Protein AF-A0A327WUM0-F1 (afdb_monomer_lite)

Radius of gyration: 22.03 Å; chains: 1; bounding box: 78×39×58 Å

Organism: Larkinella arboricola (NCBI:txid643671)

Structure (mmCIF, N/CA/C/O backbone):
data_AF-A0A327WUM0-F1
#
_entry.id   AF-A0A327WUM0-F1
#
loop_
_atom_site.group_PDB
_atom_site.id
_atom_site.type_symbol
_atom_site.label_atom_id
_atom_site.label_alt_id
_atom_site.label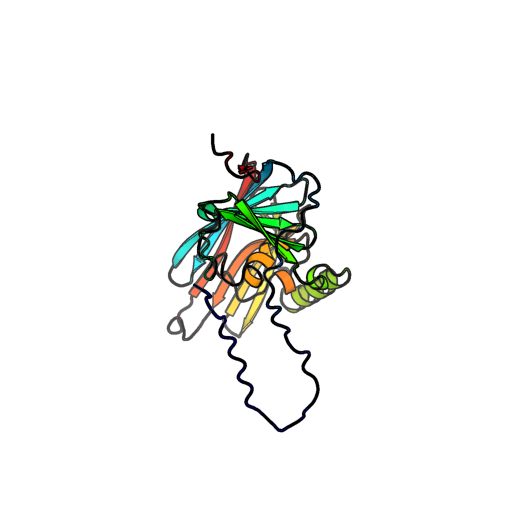_comp_id
_atom_site.label_asym_id
_atom_site.label_entity_id
_atom_site.label_seq_id
_atom_site.pdbx_PDB_ins_code
_atom_site.Cartn_x
_atom_site.Cartn_y
_atom_site.Cartn_z
_atom_site.occupancy
_atom_site.B_iso_or_equiv
_atom_site.auth_seq_id
_atom_site.auth_comp_id
_atom_site.auth_asym_id
_atom_site.auth_atom_id
_atom_site.pdbx_PDB_model_num
ATOM 1 N N . MET A 1 1 ? 58.750 7.202 -12.194 1.00 38.06 1 MET A N 1
ATOM 2 C CA . MET A 1 1 ? 58.382 7.629 -10.824 1.00 38.06 1 MET A CA 1
ATOM 3 C C . MET A 1 1 ? 57.435 6.594 -10.229 1.00 38.06 1 MET A C 1
ATOM 5 O O . MET A 1 1 ? 56.365 6.389 -10.781 1.00 38.06 1 MET A O 1
ATOM 9 N N . LYS A 1 2 ? 57.859 5.882 -9.177 1.00 30.05 2 LYS A N 1
ATOM 10 C CA . LYS A 1 2 ? 57.082 4.827 -8.499 1.00 30.05 2 LYS A CA 1
ATOM 11 C C . LYS A 1 2 ? 56.238 5.464 -7.386 1.00 30.05 2 LYS A C 1
ATOM 13 O O . LYS A 1 2 ? 56.815 6.094 -6.506 1.00 30.05 2 LYS A O 1
ATOM 18 N N . LYS A 1 3 ? 54.910 5.306 -7.406 1.00 35.09 3 LYS A N 1
ATOM 19 C CA . LYS A 1 3 ? 54.029 5.696 -6.289 1.00 35.09 3 LYS A CA 1
ATOM 20 C C . LYS A 1 3 ? 53.746 4.468 -5.422 1.00 35.09 3 LYS A C 1
ATOM 22 O O . LYS A 1 3 ? 53.318 3.436 -5.930 1.00 35.09 3 LYS A O 1
ATOM 27 N N . ARG A 1 4 ? 54.079 4.579 -4.134 1.00 31.30 4 ARG A N 1
ATOM 28 C CA . ARG A 1 4 ? 53.898 3.557 -3.097 1.00 31.30 4 ARG A CA 1
ATOM 29 C C . ARG A 1 4 ? 52.488 3.659 -2.513 1.00 31.30 4 ARG A C 1
ATOM 31 O O . ARG A 1 4 ? 52.010 4.763 -2.270 1.00 31.30 4 ARG A O 1
ATOM 38 N N . PHE A 1 5 ? 51.867 2.506 -2.284 1.00 29.08 5 PHE A N 1
ATOM 39 C CA . PHE A 1 5 ? 50.640 2.350 -1.506 1.00 29.08 5 PHE A CA 1
ATOM 40 C C . PHE A 1 5 ? 50.958 2.441 -0.009 1.00 29.08 5 PHE A C 1
ATOM 42 O O . PHE A 1 5 ? 51.973 1.905 0.435 1.00 29.08 5 PHE A O 1
ATOM 49 N N . ILE A 1 6 ? 50.083 3.091 0.758 1.00 33.75 6 ILE A N 1
ATOM 50 C CA . ILE A 1 6 ? 50.067 3.029 2.222 1.00 33.75 6 ILE A CA 1
ATOM 51 C C . ILE A 1 6 ? 48.786 2.295 2.610 1.00 33.75 6 ILE A C 1
ATOM 53 O O . ILE A 1 6 ? 47.687 2.781 2.353 1.00 33.75 6 ILE A O 1
ATOM 57 N N . ALA A 1 7 ? 48.950 1.112 3.199 1.00 31.00 7 ALA A N 1
ATOM 58 C CA . ALA A 1 7 ? 47.919 0.425 3.960 1.00 31.00 7 ALA A CA 1
ATOM 59 C C . ALA A 1 7 ? 48.043 0.866 5.423 1.00 31.00 7 ALA A C 1
ATOM 61 O O . ALA A 1 7 ? 49.148 0.886 5.965 1.00 31.00 7 ALA A O 1
ATOM 62 N N . LEU A 1 8 ? 46.925 1.204 6.059 1.00 30.05 8 LEU A N 1
ATOM 63 C CA . LEU A 1 8 ? 46.850 1.406 7.502 1.00 30.05 8 LEU A CA 1
ATOM 64 C C . LEU A 1 8 ? 45.933 0.328 8.076 1.00 30.05 8 LEU A C 1
ATOM 66 O O . LEU A 1 8 ? 44.711 0.414 7.998 1.00 30.05 8 LEU A O 1
ATOM 70 N N . ALA A 1 9 ? 46.568 -0.709 8.615 1.00 33.81 9 ALA A N 1
ATOM 71 C CA . ALA A 1 9 ? 45.979 -1.598 9.598 1.00 33.81 9 ALA A CA 1
ATOM 72 C C . ALA A 1 9 ? 46.167 -0.958 10.981 1.00 33.81 9 ALA A C 1
ATOM 74 O O . ALA A 1 9 ? 47.265 -0.516 11.317 1.00 33.81 9 ALA A O 1
ATOM 75 N N . GLY A 1 10 ? 45.101 -0.919 11.775 1.00 28.78 10 GLY A N 1
ATOM 76 C CA . GLY A 1 10 ? 45.128 -0.469 13.162 1.00 28.78 10 GLY A CA 1
ATOM 77 C C . GLY A 1 10 ? 44.079 -1.225 13.965 1.00 28.78 10 GLY A C 1
ATOM 78 O O . GLY A 1 10 ? 42.919 -0.834 13.998 1.00 28.78 10 GLY A O 1
ATOM 79 N N . MET A 1 11 ? 44.506 -2.332 14.569 1.00 31.08 11 MET A N 1
ATOM 80 C CA . MET A 1 11 ? 43.787 -3.108 15.579 1.00 31.08 11 MET A CA 1
ATOM 81 C C . MET A 1 11 ? 44.174 -2.575 16.964 1.00 31.08 11 MET A C 1
ATOM 83 O O . MET A 1 11 ? 45.348 -2.658 17.302 1.00 31.08 11 MET A O 1
ATOM 87 N N . VAL A 1 12 ? 43.209 -2.104 17.756 1.00 33.09 12 VAL A N 1
ATOM 88 C CA . VAL A 1 12 ? 43.166 -2.123 19.239 1.00 33.09 12 VAL A CA 1
ATOM 89 C C . VAL A 1 12 ? 41.682 -1.907 19.584 1.00 33.09 12 VAL A C 1
ATOM 91 O O . VAL A 1 12 ? 41.084 -0.989 19.041 1.00 33.09 12 VAL A O 1
ATOM 94 N N . GLY A 1 13 ? 40.946 -2.651 20.403 1.00 26.52 13 GLY A N 1
ATOM 95 C CA . GLY A 1 13 ? 41.193 -3.757 21.317 1.00 26.52 13 GLY A CA 1
ATOM 96 C C . GLY A 1 13 ? 40.053 -3.692 22.346 1.00 26.52 13 GLY A C 1
ATOM 97 O O . GLY A 1 13 ? 39.905 -2.670 23.005 1.00 26.52 13 GLY A O 1
ATOM 98 N N . PHE A 1 14 ? 39.224 -4.730 22.466 1.00 29.88 14 PHE A N 1
ATOM 99 C CA . PHE A 1 14 ? 38.305 -4.885 23.600 1.00 29.88 14 PHE A CA 1
ATOM 100 C C . PHE A 1 14 ? 38.312 -6.349 24.036 1.00 29.88 14 PHE A C 1
ATOM 102 O O . PHE A 1 14 ? 37.882 -7.239 23.305 1.00 29.88 14 PHE A O 1
ATOM 109 N N . MET A 1 15 ? 38.853 -6.578 25.229 1.00 28.78 15 MET A N 1
ATOM 110 C CA . MET A 1 15 ? 38.793 -7.838 25.958 1.00 28.78 15 MET A CA 1
ATOM 111 C C . MET A 1 15 ? 37.731 -7.700 27.054 1.00 28.78 15 MET A C 1
ATOM 113 O O . MET A 1 15 ? 37.792 -6.761 27.842 1.00 28.78 15 MET A O 1
ATOM 117 N N . GLY A 1 16 ? 36.824 -8.679 27.117 1.00 25.34 16 GLY A N 1
ATOM 118 C CA . GLY A 1 16 ? 36.120 -9.085 28.338 1.00 25.34 16 GLY A CA 1
ATOM 119 C C . GLY A 1 16 ? 34.690 -8.568 28.510 1.00 25.34 16 GLY A C 1
ATOM 120 O O . GLY A 1 16 ? 34.486 -7.499 29.067 1.00 25.34 16 GLY A O 1
ATOM 121 N N . LEU A 1 17 ? 33.678 -9.366 28.153 1.00 28.44 17 LEU A N 1
ATOM 122 C CA . LEU A 1 17 ? 33.065 -10.385 29.026 1.00 28.44 17 LEU A CA 1
ATOM 123 C C . LEU A 1 17 ? 31.866 -11.036 28.309 1.00 28.44 17 LEU A C 1
ATOM 125 O O . LEU A 1 17 ? 31.088 -10.373 27.630 1.00 28.44 17 LEU A O 1
ATOM 129 N N . TRP A 1 18 ? 31.775 -12.360 28.419 1.00 31.11 18 TRP A N 1
ATOM 130 C CA . TRP A 1 18 ? 30.772 -13.218 27.786 1.00 31.11 18 TRP A CA 1
ATOM 131 C C . TRP A 1 18 ? 29.406 -13.164 28.487 1.00 31.11 18 TRP A C 1
ATOM 133 O O . TRP A 1 18 ? 29.339 -13.095 29.711 1.00 31.11 18 TRP A O 1
ATOM 143 N N . GLY A 1 19 ? 28.341 -13.296 27.690 1.00 27.89 19 GLY A N 1
ATOM 144 C CA . GLY A 1 19 ? 26.955 -13.486 28.125 1.00 27.89 19 GLY A CA 1
ATOM 145 C C . GLY A 1 19 ? 26.021 -13.688 26.925 1.00 27.89 19 GLY A C 1
ATOM 146 O O . GLY A 1 19 ? 25.480 -12.726 26.402 1.00 27.89 19 GLY A O 1
ATOM 147 N N . GLU A 1 20 ? 25.955 -14.936 26.456 1.00 30.92 20 GLU A N 1
ATOM 148 C CA . GLU A 1 20 ? 24.925 -15.623 25.647 1.00 30.92 20 GLU A CA 1
ATOM 149 C C . GLU A 1 20 ? 23.948 -14.827 24.741 1.00 30.92 20 GLU A C 1
ATOM 151 O O . GLU A 1 20 ? 23.101 -14.065 25.196 1.00 30.92 20 GLU A O 1
ATOM 156 N N . GLY A 1 21 ? 23.948 -15.170 23.439 1.00 31.58 21 GLY A N 1
ATOM 157 C CA . GLY A 1 21 ? 22.712 -15.229 22.635 1.00 31.58 21 GLY A CA 1
ATOM 158 C C . GLY A 1 21 ? 22.545 -14.281 21.438 1.00 31.58 21 GLY A C 1
ATOM 159 O O . GLY A 1 21 ? 21.533 -14.374 20.747 1.00 31.58 21 GLY A O 1
ATOM 160 N N . GLY A 1 22 ? 23.495 -13.393 21.143 1.00 26.11 22 GLY A N 1
ATOM 161 C CA . GLY A 1 22 ? 23.381 -12.451 20.020 1.00 26.11 22 GLY A CA 1
ATOM 162 C C . GLY A 1 22 ? 24.016 -12.969 18.728 1.00 26.11 22 GLY A C 1
ATOM 163 O O . GLY A 1 22 ? 25.239 -13.003 18.621 1.00 26.11 22 GLY A O 1
ATOM 164 N N . LEU A 1 23 ? 23.212 -13.324 17.719 1.00 28.69 23 LEU A N 1
ATOM 165 C CA . LEU A 1 23 ? 23.706 -13.451 16.341 1.00 28.69 23 LEU A CA 1
ATOM 166 C C . LEU A 1 23 ? 24.334 -12.107 15.920 1.00 28.69 23 LEU A C 1
ATOM 168 O O . LEU A 1 23 ? 23.660 -11.078 16.023 1.00 28.69 23 LEU A O 1
ATOM 172 N N . PRO A 1 24 ? 25.592 -12.075 15.445 1.00 29.91 24 PRO A N 1
ATOM 173 C CA . PRO A 1 24 ? 26.197 -10.836 14.995 1.00 29.91 24 PRO A CA 1
ATOM 174 C C . PRO A 1 24 ? 25.464 -10.348 13.744 1.00 29.91 24 PRO A C 1
ATOM 176 O O . PRO A 1 24 ? 25.338 -11.067 12.751 1.00 29.91 24 PRO A O 1
ATOM 179 N N . VAL A 1 25 ? 24.993 -9.101 13.785 1.00 29.33 25 VAL A N 1
ATOM 180 C CA . VAL A 1 25 ? 24.602 -8.360 12.585 1.00 29.33 25 VAL A CA 1
ATOM 181 C C . VAL A 1 25 ? 25.867 -8.190 11.752 1.00 29.33 25 VAL A C 1
ATOM 183 O O . VAL A 1 25 ? 26.679 -7.298 11.994 1.00 29.33 25 VAL A O 1
ATOM 186 N N . HIS A 1 26 ? 26.068 -9.081 10.786 1.00 27.92 26 HIS A N 1
ATOM 187 C CA . HIS A 1 26 ? 27.056 -8.867 9.746 1.00 27.92 26 HIS A CA 1
ATOM 188 C C . HIS A 1 26 ? 26.574 -7.706 8.877 1.00 27.92 26 HIS A C 1
ATOM 190 O O . HIS A 1 26 ? 25.775 -7.878 7.959 1.00 27.92 26 HIS A O 1
ATOM 196 N N . ALA A 1 27 ? 27.087 -6.511 9.164 1.00 30.94 27 ALA A N 1
ATOM 197 C CA . ALA A 1 27 ? 27.274 -5.509 8.134 1.00 30.94 27 ALA A CA 1
ATOM 198 C C . ALA A 1 27 ? 28.185 -6.147 7.077 1.00 30.94 27 ALA A C 1
ATOM 200 O O . ALA A 1 27 ? 29.379 -6.301 7.315 1.00 30.94 27 ALA A O 1
ATOM 201 N N . GLN A 1 28 ? 27.619 -6.606 5.960 1.00 29.38 28 GLN A N 1
ATOM 202 C CA . GLN A 1 28 ? 28.409 -6.995 4.796 1.00 29.38 28 GLN A CA 1
ATOM 203 C C . GLN A 1 28 ? 28.997 -5.722 4.179 1.00 29.38 28 GLN A C 1
ATOM 205 O O . GLN A 1 28 ? 28.230 -4.888 3.692 1.00 29.38 28 GLN A O 1
ATOM 210 N N . PRO A 1 29 ? 30.327 -5.548 4.162 1.00 35.81 29 PRO A N 1
ATOM 211 C CA . PRO A 1 29 ? 30.968 -4.503 3.401 1.00 35.81 29 PRO A CA 1
ATOM 212 C C . PRO A 1 29 ? 31.501 -5.153 2.129 1.00 35.81 29 PRO A C 1
ATOM 214 O O . PRO A 1 29 ? 32.631 -5.612 2.105 1.00 35.81 29 PRO A O 1
ATOM 217 N N . GLU A 1 30 ? 30.690 -5.237 1.083 1.00 28.73 30 GLU A N 1
ATOM 218 C CA . GLU A 1 30 ? 31.207 -5.477 -0.263 1.00 28.73 30 GLU A CA 1
ATOM 219 C C . GLU A 1 30 ? 30.162 -5.005 -1.273 1.00 28.73 30 GLU A C 1
ATOM 221 O O . GLU A 1 30 ? 29.131 -5.637 -1.504 1.00 28.73 30 GLU A O 1
ATOM 226 N N . LEU A 1 31 ? 30.427 -3.838 -1.863 1.00 33.06 31 LEU A N 1
ATOM 227 C CA . LEU A 1 31 ? 29.841 -3.431 -3.134 1.00 33.06 31 LEU A CA 1
ATOM 228 C C . LEU A 1 31 ? 30.271 -4.475 -4.170 1.00 33.06 31 LEU A C 1
ATOM 230 O O . LEU A 1 31 ? 31.321 -4.346 -4.798 1.00 33.06 31 LEU A O 1
ATOM 234 N N . ALA A 1 32 ? 29.491 -5.549 -4.291 1.00 31.56 32 ALA A N 1
ATOM 235 C CA . ALA A 1 32 ? 29.734 -6.596 -5.264 1.00 31.56 32 ALA A CA 1
ATOM 236 C C . ALA A 1 32 ? 29.676 -5.980 -6.666 1.00 31.56 32 ALA A C 1
ATOM 238 O O . ALA A 1 32 ? 28.616 -5.578 -7.154 1.00 31.56 32 ALA A O 1
ATOM 239 N N . MET A 1 33 ? 30.846 -5.876 -7.297 1.00 32.06 33 MET A N 1
ATOM 240 C CA . MET A 1 33 ? 30.958 -5.471 -8.687 1.00 32.06 33 MET A CA 1
ATOM 241 C C . MET A 1 33 ? 30.192 -6.446 -9.585 1.00 32.06 33 MET A C 1
ATOM 243 O O . MET A 1 33 ? 30.239 -7.664 -9.420 1.00 32.06 33 MET A O 1
ATOM 247 N N . VAL A 1 34 ? 29.497 -5.844 -10.548 1.00 38.34 34 VAL A N 1
ATOM 248 C CA . VAL A 1 34 ? 28.688 -6.419 -11.625 1.00 38.34 34 VAL A CA 1
ATOM 249 C C . VAL A 1 34 ? 29.190 -7.789 -12.105 1.00 38.34 34 VAL A C 1
ATOM 251 O O . VAL A 1 34 ? 30.216 -7.898 -12.777 1.00 38.34 34 VAL A O 1
ATOM 254 N N . THR A 1 35 ? 28.410 -8.843 -11.857 1.00 30.67 35 THR A N 1
ATOM 255 C CA . THR A 1 35 ? 28.564 -10.128 -12.548 1.00 30.67 35 THR A CA 1
ATOM 256 C C . THR A 1 35 ? 28.018 -10.023 -13.977 1.00 30.67 35 THR A C 1
ATOM 258 O O . THR A 1 35 ? 26.869 -9.658 -14.221 1.00 30.67 35 THR A O 1
ATOM 261 N N . LYS A 1 36 ? 28.879 -10.342 -14.949 1.00 35.03 36 LYS A N 1
ATOM 262 C CA . LYS A 1 36 ? 28.697 -10.165 -16.403 1.00 35.03 36 LYS A CA 1
ATOM 263 C C . LYS A 1 36 ? 27.788 -11.192 -17.101 1.00 35.03 36 LYS A C 1
ATOM 265 O O . LYS A 1 36 ? 27.814 -11.267 -18.322 1.00 35.03 36 LYS A O 1
ATOM 270 N N . ASN A 1 37 ? 26.971 -11.956 -16.379 1.00 36.12 37 ASN A N 1
ATOM 271 C CA . ASN A 1 37 ? 26.032 -12.905 -16.989 1.00 36.12 37 ASN A CA 1
ATOM 272 C C . ASN A 1 37 ? 24.593 -12.467 -16.723 1.00 36.12 37 ASN A C 1
ATOM 274 O O . ASN A 1 37 ? 23.938 -12.922 -15.789 1.00 36.12 37 ASN A O 1
ATOM 278 N N . ARG A 1 38 ? 24.107 -11.537 -17.551 1.00 40.62 38 ARG A N 1
ATOM 279 C CA . ARG A 1 38 ? 22.729 -11.043 -17.499 1.00 40.62 38 ARG A CA 1
ATOM 280 C C . ARG A 1 38 ? 21.875 -11.852 -18.472 1.00 40.62 38 ARG A C 1
ATOM 282 O O . ARG A 1 38 ? 22.043 -11.732 -19.683 1.00 40.62 38 ARG A O 1
ATOM 289 N N . SER A 1 39 ? 20.895 -12.596 -17.959 1.00 36.28 39 SER A N 1
ATOM 290 C CA . SER A 1 39 ? 19.658 -12.814 -18.717 1.00 36.28 39 SER A CA 1
ATOM 291 C C . SER A 1 39 ? 19.171 -11.449 -19.215 1.00 36.28 39 SER A C 1
ATOM 293 O O . SER A 1 39 ? 19.240 -10.488 -18.441 1.00 36.28 39 SER A O 1
ATOM 295 N N . ALA A 1 40 ? 18.712 -11.338 -20.464 1.00 44.16 40 ALA A N 1
ATOM 296 C CA . ALA A 1 40 ? 18.225 -10.078 -21.025 1.00 44.16 40 ALA A CA 1
ATOM 297 C C . ALA A 1 40 ? 17.126 -9.496 -20.117 1.00 44.16 40 ALA A C 1
ATOM 299 O O . ALA A 1 40 ? 15.986 -9.954 -20.131 1.00 44.16 40 ALA A O 1
ATOM 300 N N . ALA A 1 41 ? 17.487 -8.531 -19.265 1.00 53.00 41 ALA A N 1
ATOM 301 C CA . ALA A 1 41 ? 16.523 -7.861 -18.409 1.00 53.00 41 ALA A CA 1
ATOM 302 C C . ALA A 1 41 ? 15.512 -7.152 -19.328 1.00 53.00 41 ALA A C 1
ATOM 304 O O . ALA A 1 41 ? 15.940 -6.564 -20.329 1.00 53.00 41 ALA A O 1
ATOM 305 N N . PRO A 1 42 ? 14.196 -7.225 -19.043 1.00 56.53 42 PRO A N 1
ATOM 306 C CA . PRO A 1 42 ? 13.187 -6.555 -19.858 1.00 56.53 42 PRO A CA 1
ATOM 307 C C . PRO A 1 42 ? 13.595 -5.098 -20.016 1.00 56.53 42 PRO A C 1
ATOM 309 O O . PRO A 1 42 ? 13.903 -4.468 -19.021 1.00 56.53 42 PRO A O 1
ATOM 312 N N . GLN A 1 43 ? 13.642 -4.576 -21.242 1.00 68.31 43 GLN A N 1
ATOM 313 C CA . GLN A 1 43 ? 14.152 -3.225 -21.527 1.00 68.31 43 GLN A CA 1
ATOM 314 C C . GLN A 1 43 ? 13.237 -2.114 -20.983 1.00 68.31 43 GLN A C 1
ATOM 316 O O . GLN A 1 43 ? 13.655 -0.975 -20.777 1.00 68.31 43 GLN A O 1
ATOM 321 N N . LYS A 1 44 ? 11.982 -2.469 -20.703 1.00 82.00 44 LYS A N 1
ATOM 322 C CA . LYS A 1 44 ? 10.934 -1.580 -20.222 1.00 82.00 44 LYS A CA 1
ATOM 323 C C . LYS A 1 44 ? 10.101 -2.313 -19.177 1.00 82.00 44 LYS A C 1
ATOM 325 O O . LYS A 1 44 ? 9.611 -3.410 -19.442 1.00 82.00 44 LYS A O 1
ATOM 330 N N . LEU A 1 45 ? 9.931 -1.708 -18.008 1.00 88.19 45 LEU A N 1
ATOM 331 C CA . LEU A 1 45 ? 8.988 -2.168 -16.989 1.00 88.19 45 LEU A CA 1
ATOM 332 C C . LEU A 1 45 ? 7.687 -1.400 -17.170 1.00 88.19 45 LEU A C 1
ATOM 334 O O . LEU A 1 45 ? 7.722 -0.178 -17.287 1.00 88.19 45 LEU A O 1
ATOM 338 N N . VAL A 1 46 ? 6.560 -2.102 -17.220 1.00 91.81 46 VAL A N 1
ATOM 339 C CA . VAL A 1 46 ? 5.237 -1.511 -17.456 1.00 91.81 46 VAL A CA 1
ATOM 340 C C . VAL A 1 46 ? 4.355 -1.775 -16.245 1.00 91.81 46 VAL A C 1
ATOM 342 O O . VAL A 1 46 ? 4.357 -2.887 -15.717 1.00 91.81 46 VAL A O 1
ATOM 345 N N . PHE A 1 47 ? 3.606 -0.758 -15.835 1.00 94.62 47 PHE A N 1
ATOM 346 C CA . PHE A 1 47 ? 2.651 -0.801 -14.736 1.00 94.62 47 PHE A CA 1
ATOM 347 C C . PHE A 1 47 ? 1.295 -0.355 -15.266 1.00 94.62 47 PHE A C 1
ATOM 349 O O . PHE A 1 47 ? 1.181 0.706 -15.884 1.00 94.62 47 PHE A O 1
ATOM 356 N N . ASP A 1 48 ? 0.285 -1.186 -15.042 1.00 95.44 48 ASP A N 1
ATOM 357 C CA . ASP A 1 48 ? -1.073 -0.991 -15.545 1.00 95.44 48 ASP A CA 1
ATOM 358 C C . ASP A 1 48 ? -2.031 -0.441 -14.482 1.00 95.44 48 ASP A C 1
ATOM 360 O O . ASP A 1 48 ? -3.154 -0.061 -14.811 1.00 95.44 48 ASP A O 1
ATOM 364 N N . ARG A 1 49 ? -1.598 -0.361 -13.216 1.00 95.44 49 ARG A N 1
ATOM 365 C CA . ARG A 1 49 ? -2.362 0.226 -12.111 1.00 95.44 49 ARG A CA 1
ATOM 366 C C . ARG A 1 49 ? -1.561 1.261 -11.330 1.00 95.44 49 ARG A C 1
ATOM 368 O O . ARG A 1 49 ? -0.335 1.197 -11.255 1.00 95.44 49 ARG A O 1
ATOM 375 N N . ILE A 1 50 ? -2.280 2.194 -10.717 1.00 94.12 50 ILE A N 1
ATOM 376 C CA . ILE A 1 50 ? -1.741 3.184 -9.786 1.00 94.12 50 ILE A CA 1
ATOM 377 C C . ILE A 1 50 ? -2.582 3.214 -8.510 1.00 94.12 50 ILE A C 1
ATOM 379 O O . ILE A 1 50 ? -3.811 3.156 -8.564 1.00 94.12 50 ILE A O 1
ATOM 383 N N . LEU A 1 51 ? -1.903 3.293 -7.371 1.00 92.81 51 LEU A N 1
ATOM 384 C CA . LEU A 1 51 ? -2.460 3.514 -6.046 1.00 92.81 51 LEU A CA 1
ATOM 385 C C . LEU A 1 51 ? -2.027 4.912 -5.609 1.00 92.81 51 LEU A C 1
ATOM 387 O O . LEU A 1 51 ? -0.830 5.187 -5.546 1.00 92.81 51 LEU A O 1
ATOM 391 N N . VAL A 1 52 ? -2.976 5.797 -5.317 1.00 91.06 52 VAL A N 1
ATOM 392 C CA . VAL A 1 52 ? -2.684 7.124 -4.764 1.00 91.06 52 VAL A CA 1
ATOM 393 C C . VAL A 1 52 ? -3.163 7.155 -3.332 1.00 91.06 52 VAL A C 1
ATOM 395 O O . VAL A 1 52 ? -4.357 7.020 -3.074 1.00 91.06 52 VAL A O 1
ATOM 398 N N . TYR A 1 53 ? -2.232 7.371 -2.419 1.00 87.94 53 TYR A N 1
ATOM 399 C CA . TYR A 1 53 ? -2.525 7.538 -1.011 1.00 87.94 53 TYR A CA 1
ATOM 400 C C . TYR A 1 53 ? -2.402 9.002 -0.615 1.00 87.94 53 TYR A C 1
ATOM 402 O O . TYR A 1 53 ? -1.492 9.709 -1.047 1.00 87.94 53 TYR A O 1
ATOM 410 N N . GLU A 1 54 ? -3.320 9.438 0.232 1.00 88.25 54 GLU A N 1
ATOM 411 C CA . GLU A 1 54 ? -3.269 10.701 0.943 1.00 88.25 54 GLU A CA 1
ATOM 412 C C . GLU A 1 54 ? -3.096 10.412 2.428 1.00 88.25 54 GLU A C 1
ATOM 414 O O . GLU A 1 54 ? -3.856 9.648 3.022 1.00 88.25 54 GLU A O 1
ATOM 419 N N . GLN A 1 55 ? -2.076 11.018 3.016 1.00 85.38 55 GLN A N 1
ATOM 420 C CA . GLN A 1 55 ? -1.845 11.013 4.443 1.00 85.38 55 GLN A CA 1
ATOM 421 C C . GLN A 1 55 ? -2.119 12.398 5.001 1.00 85.38 55 GLN A C 1
ATOM 423 O O . GLN A 1 55 ? -1.641 13.393 4.459 1.00 85.38 55 GLN A O 1
ATOM 428 N N . THR A 1 56 ? -2.818 12.441 6.129 1.00 86.00 56 THR A N 1
ATOM 429 C CA . THR A 1 56 ? -2.925 13.628 6.973 1.00 86.00 56 THR A CA 1
ATOM 430 C C . THR A 1 56 ? -2.268 13.328 8.313 1.00 86.00 56 THR A C 1
ATOM 432 O O . THR A 1 56 ? -2.640 12.367 8.999 1.00 86.00 56 THR A O 1
ATOM 435 N N . ASP A 1 57 ? -1.258 14.114 8.676 1.00 81.62 57 ASP A N 1
ATOM 436 C CA . ASP A 1 57 ? -0.662 14.045 10.008 1.00 81.62 57 ASP A CA 1
ATOM 437 C C . ASP A 1 57 ? -1.554 14.740 11.053 1.00 81.62 57 ASP A C 1
ATOM 439 O O . ASP A 1 57 ? -2.603 15.308 10.753 1.00 81.62 57 ASP A O 1
ATOM 443 N N . TYR A 1 58 ? -1.126 14.702 12.308 1.00 77.69 58 TYR A N 1
ATOM 444 C CA . TYR A 1 58 ? -1.860 15.299 13.421 1.00 77.69 58 TYR A CA 1
ATOM 445 C C . TYR A 1 58 ? -1.852 16.825 13.471 1.00 77.69 58 TYR A C 1
ATOM 447 O O . TYR A 1 58 ? -2.651 17.408 14.202 1.00 77.69 58 TYR A O 1
ATOM 455 N N . ASN A 1 59 ? -0.956 17.464 12.722 1.00 77.50 59 ASN A N 1
ATOM 456 C CA . ASN A 1 59 ? -0.913 18.911 12.556 1.00 77.50 59 ASN A CA 1
ATOM 457 C C . ASN A 1 59 ? -1.788 19.368 11.376 1.00 77.50 59 ASN A C 1
ATOM 459 O O . ASN A 1 59 ? -1.895 20.567 11.128 1.00 77.50 59 ASN A O 1
ATOM 463 N N . GLY A 1 60 ? -2.411 18.433 10.649 1.00 79.06 60 GLY A N 1
ATOM 464 C CA . GLY A 1 60 ? -3.194 18.706 9.449 1.00 79.06 60 GLY A CA 1
ATOM 465 C C . GLY A 1 60 ? -2.358 18.797 8.171 1.00 79.06 60 GLY A C 1
ATOM 466 O O . GLY A 1 60 ? -2.906 19.126 7.120 1.00 79.06 60 GLY A O 1
ATOM 467 N N . SER A 1 61 ? -1.055 18.496 8.220 1.00 81.81 61 SER A N 1
ATOM 468 C CA . SER A 1 61 ? -0.214 18.451 7.024 1.00 81.81 61 SER A CA 1
ATOM 469 C C . SER A 1 61 ? -0.665 17.304 6.134 1.00 81.81 61 SER A C 1
ATOM 471 O O . SER A 1 61 ? -0.810 16.169 6.596 1.00 81.81 61 SER A O 1
ATOM 473 N N . VAL A 1 62 ? -0.845 17.591 4.847 1.00 84.50 62 VAL A N 1
ATOM 474 C CA . VAL A 1 62 ? -1.281 16.604 3.860 1.00 84.50 62 VAL A CA 1
ATOM 475 C C . VAL A 1 62 ? -0.125 16.244 2.939 1.00 84.50 62 VAL A C 1
ATOM 477 O O . VAL A 1 62 ? 0.485 17.117 2.322 1.00 84.50 62 VAL A O 1
ATOM 480 N N . VAL A 1 63 ? 0.151 14.949 2.810 1.00 82.12 63 VAL A N 1
ATOM 481 C CA . VAL A 1 63 ? 1.132 14.408 1.866 1.00 82.12 63 VAL A CA 1
ATOM 482 C C . VAL A 1 63 ? 0.447 13.377 0.990 1.00 82.12 63 VAL A C 1
ATOM 484 O O . VAL A 1 63 ? -0.287 12.521 1.475 1.00 82.12 63 VAL A O 1
ATOM 487 N N . ARG A 1 64 ? 0.708 13.441 -0.314 1.00 84.44 64 ARG A N 1
ATOM 488 C CA . ARG A 1 64 ? 0.256 12.430 -1.267 1.00 84.44 64 ARG A CA 1
ATOM 489 C C . ARG A 1 64 ? 1.441 11.670 -1.818 1.00 84.44 64 ARG A C 1
ATOM 491 O O . ARG A 1 64 ? 2.467 12.270 -2.129 1.00 84.44 64 ARG A O 1
ATOM 498 N N . TYR A 1 65 ? 1.270 10.370 -1.980 1.00 82.00 65 TYR A N 1
ATOM 499 C CA . TYR A 1 65 ? 2.248 9.521 -2.637 1.00 82.00 65 TYR A CA 1
ATOM 500 C C . TYR A 1 65 ? 1.544 8.557 -3.580 1.00 82.00 65 TYR A C 1
ATOM 502 O O . TYR A 1 65 ? 0.423 8.113 -3.326 1.00 82.00 65 TYR A O 1
ATOM 510 N N . GLN A 1 66 ? 2.200 8.269 -4.700 1.00 87.00 66 GLN A N 1
ATOM 511 C CA . GLN A 1 66 ? 1.665 7.378 -5.717 1.00 87.00 66 GLN A CA 1
ATOM 512 C C . GLN A 1 66 ? 2.584 6.179 -5.884 1.00 87.00 66 GLN A C 1
ATOM 514 O O . GLN A 1 66 ? 3.806 6.317 -5.964 1.00 87.00 66 GLN A O 1
ATOM 519 N N . VAL A 1 67 ? 1.973 5.006 -5.964 1.00 89.81 67 VAL A N 1
ATOM 520 C CA . VAL A 1 67 ? 2.658 3.733 -6.138 1.00 89.81 67 VAL A CA 1
ATOM 521 C C . VAL A 1 67 ? 2.075 3.036 -7.354 1.00 89.81 67 VAL A C 1
ATOM 523 O O . VAL A 1 67 ? 0.865 3.020 -7.566 1.00 89.81 67 VAL A O 1
ATOM 526 N N . LEU A 1 68 ? 2.943 2.477 -8.179 1.00 93.69 68 LEU A N 1
ATOM 527 C CA . LEU A 1 68 ? 2.566 1.780 -9.397 1.00 93.69 68 LEU A CA 1
ATOM 528 C C . LEU A 1 68 ? 2.463 0.283 -9.119 1.00 93.69 68 LEU A C 1
ATOM 530 O O . LEU A 1 68 ? 3.242 -0.257 -8.336 1.00 93.69 68 LEU A O 1
ATOM 534 N N . LEU A 1 69 ? 1.548 -0.395 -9.799 1.00 94.56 69 LEU A N 1
ATOM 535 C CA . LEU A 1 69 ? 1.368 -1.839 -9.712 1.00 94.56 69 LEU A CA 1
ATOM 536 C C . LEU A 1 69 ? 1.263 -2.428 -11.120 1.00 94.56 69 LEU A C 1
ATOM 538 O O . LEU A 1 69 ? 0.498 -1.953 -11.960 1.00 94.56 69 LEU A O 1
ATOM 542 N N . ASN A 1 70 ? 2.034 -3.482 -11.367 1.00 95.06 70 ASN A N 1
ATOM 543 C CA . ASN A 1 70 ? 1.800 -4.389 -12.476 1.00 95.06 70 ASN A CA 1
ATOM 544 C C . ASN A 1 70 ? 0.884 -5.507 -11.972 1.00 95.06 70 ASN A C 1
ATOM 546 O O . ASN A 1 70 ? 1.329 -6.399 -11.250 1.00 95.06 70 ASN A O 1
ATOM 550 N N . SER A 1 71 ? -0.398 -5.452 -12.330 1.00 91.88 71 SER A N 1
ATOM 551 C CA . SER A 1 71 ? -1.409 -6.383 -11.815 1.00 91.88 71 SER A CA 1
ATOM 552 C C . SER A 1 71 ? -1.199 -7.821 -12.292 1.00 91.88 71 SER A C 1
ATOM 554 O O . SER A 1 71 ? -1.680 -8.751 -11.654 1.00 91.88 71 SER A O 1
ATOM 556 N N . LYS A 1 72 ? -0.445 -8.022 -13.382 1.00 90.44 72 LYS A N 1
ATOM 557 C CA . LYS A 1 72 ? -0.124 -9.354 -13.914 1.00 90.44 72 LYS A CA 1
ATOM 558 C C . LYS A 1 72 ? 1.016 -10.027 -13.161 1.00 90.44 72 LYS A C 1
ATOM 560 O O . LYS A 1 72 ? 1.024 -11.245 -13.041 1.00 90.44 72 LYS A O 1
ATOM 565 N N . THR A 1 73 ? 2.005 -9.254 -12.716 1.00 89.12 73 THR A N 1
ATOM 566 C CA . THR A 1 73 ? 3.214 -9.794 -12.071 1.00 89.12 73 THR A CA 1
ATOM 567 C C . THR A 1 73 ? 3.248 -9.577 -10.562 1.00 89.12 73 THR A C 1
ATOM 569 O O . THR A 1 73 ? 4.095 -10.161 -9.895 1.00 89.12 73 THR A O 1
ATOM 572 N N . GLY A 1 74 ? 2.378 -8.724 -10.014 1.00 88.50 74 GLY A N 1
ATOM 573 C CA . GLY A 1 74 ? 2.429 -8.306 -8.611 1.00 88.50 74 GLY A CA 1
ATOM 574 C C . GLY A 1 74 ? 3.624 -7.402 -8.286 1.00 88.50 74 GLY A C 1
ATOM 575 O O . GLY A 1 74 ? 3.934 -7.190 -7.118 1.00 88.50 74 GLY A O 1
ATOM 576 N N . GLN A 1 75 ? 4.328 -6.887 -9.300 1.00 91.38 75 GLN A N 1
ATOM 577 C CA . GLN A 1 75 ? 5.462 -5.987 -9.104 1.00 91.38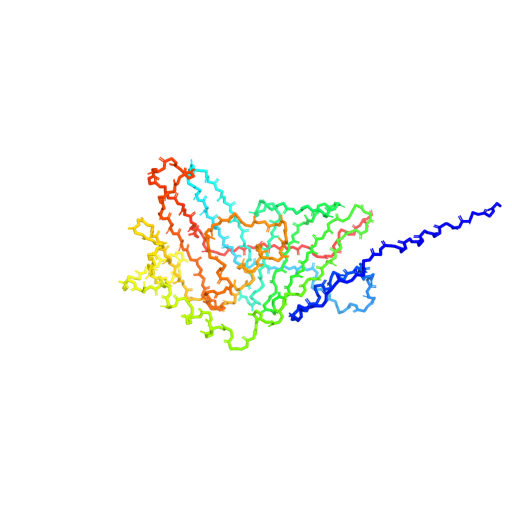 75 GLN 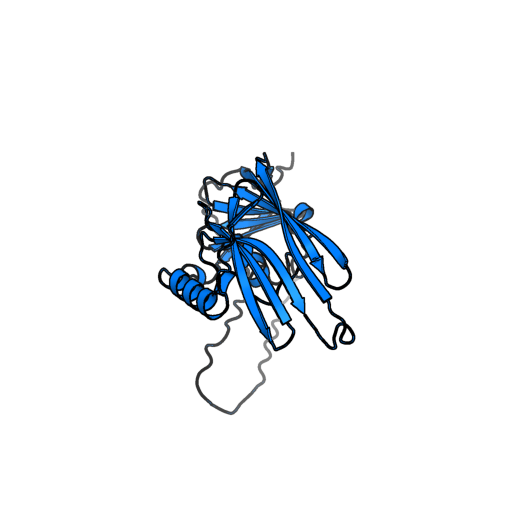A CA 1
ATOM 578 C C . GLN A 1 75 ? 4.973 -4.576 -8.758 1.00 91.38 75 GLN A C 1
ATOM 580 O O . GLN A 1 75 ? 4.146 -4.006 -9.474 1.00 91.38 75 GLN A O 1
ATOM 585 N N . PHE A 1 76 ? 5.554 -3.987 -7.716 1.00 91.56 76 PHE A N 1
ATOM 586 C CA . PHE A 1 76 ? 5.320 -2.599 -7.325 1.00 91.56 76 PHE A CA 1
ATOM 587 C C . PHE A 1 76 ? 6.418 -1.684 -7.862 1.00 91.56 76 PHE A C 1
ATOM 589 O O . PHE A 1 76 ? 7.590 -2.063 -7.891 1.00 91.56 76 PHE A O 1
ATOM 596 N N . GLY A 1 77 ? 6.043 -0.478 -8.278 1.00 89.94 77 GLY A N 1
ATOM 597 C CA . GLY A 1 77 ? 6.938 0.555 -8.783 1.00 89.94 77 GLY A CA 1
ATOM 598 C C . GLY A 1 77 ? 6.852 1.824 -7.943 1.00 89.94 77 GLY A C 1
ATOM 599 O O . GLY A 1 77 ? 5.772 2.370 -7.732 1.00 89.94 77 GLY A O 1
ATOM 600 N N . PHE A 1 78 ? 8.006 2.313 -7.504 1.00 85.88 78 PHE A N 1
ATOM 601 C CA . PHE A 1 78 ? 8.147 3.487 -6.651 1.00 85.88 78 PHE A CA 1
ATOM 602 C C . PHE A 1 78 ? 9.023 4.508 -7.374 1.00 85.88 78 PHE A C 1
ATOM 604 O O . PHE A 1 78 ? 10.252 4.422 -7.353 1.00 85.88 78 PHE A O 1
ATOM 611 N N . ASP A 1 79 ? 8.392 5.449 -8.073 1.00 81.81 79 ASP A N 1
ATOM 612 C CA . ASP A 1 79 ? 9.102 6.555 -8.714 1.00 81.81 79 ASP A CA 1
ATOM 613 C C . ASP A 1 79 ? 9.417 7.627 -7.670 1.00 81.81 79 ASP A C 1
ATOM 615 O O . ASP A 1 79 ? 8.522 8.095 -6.960 1.00 81.81 79 ASP A O 1
ATOM 619 N N . ARG A 1 80 ? 10.678 8.060 -7.610 1.00 76.12 80 ARG A N 1
ATOM 620 C CA . ARG A 1 80 ? 11.116 9.127 -6.708 1.00 76.12 80 ARG A CA 1
ATOM 621 C C . ARG A 1 80 ? 10.241 10.379 -6.806 1.00 76.12 80 ARG A C 1
ATOM 623 O O . ARG A 1 80 ? 9.932 10.984 -5.782 1.00 76.12 80 ARG A O 1
ATOM 630 N N . LYS A 1 81 ? 9.853 10.770 -8.024 1.00 73.75 81 LYS A N 1
ATOM 631 C CA . LYS A 1 81 ? 9.044 11.971 -8.277 1.00 73.75 81 LYS A CA 1
ATOM 632 C C . LYS A 1 81 ? 7.602 11.810 -7.803 1.00 73.75 81 LYS A C 1
ATOM 634 O O . LYS A 1 81 ? 6.991 12.792 -7.400 1.00 73.75 81 LYS A O 1
ATOM 639 N N . LEU A 1 82 ? 7.062 10.594 -7.873 1.00 66.19 82 LEU A N 1
ATOM 640 C CA . LEU A 1 82 ? 5.656 10.321 -7.566 1.00 66.19 82 LEU A CA 1
ATOM 641 C C . LEU A 1 82 ? 5.415 9.996 -6.089 1.00 66.19 82 LEU A C 1
ATOM 643 O O . LEU A 1 82 ? 4.329 10.250 -5.572 1.00 66.19 82 LEU A O 1
ATOM 647 N N . ALA A 1 83 ? 6.416 9.437 -5.412 1.00 60.34 83 ALA A N 1
ATOM 648 C CA . ALA A 1 83 ? 6.312 9.004 -4.023 1.00 60.34 83 ALA A CA 1
ATOM 649 C C . ALA A 1 83 ? 7.011 9.953 -3.025 1.00 60.34 83 ALA A C 1
ATOM 651 O O . ALA A 1 83 ? 7.118 9.617 -1.851 1.00 60.34 83 ALA A O 1
ATOM 652 N N . ASN A 1 84 ? 7.468 11.132 -3.479 1.00 61.72 84 ASN A N 1
ATOM 653 C CA . ASN A 1 84 ? 8.183 12.139 -2.677 1.00 61.72 84 ASN A CA 1
ATOM 654 C C . ASN A 1 84 ? 9.317 11.542 -1.819 1.00 61.72 84 ASN A C 1
ATOM 656 O O . ASN A 1 84 ? 9.479 11.854 -0.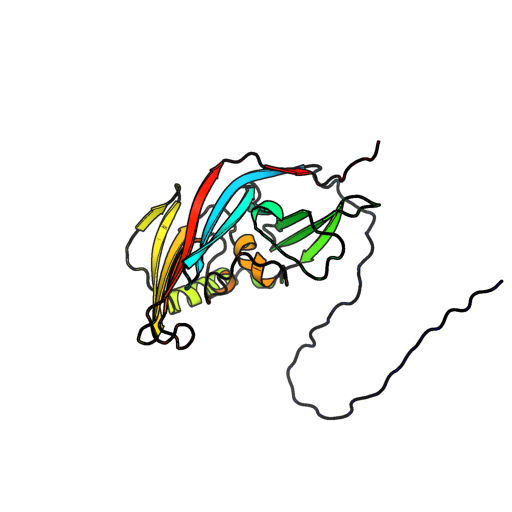641 1.00 61.72 84 ASN A O 1
ATOM 660 N N . LEU A 1 85 ? 10.076 10.626 -2.414 1.00 61.44 85 LEU A N 1
ATOM 661 C CA . LEU A 1 85 ? 11.046 9.809 -1.697 1.00 61.44 85 LEU A CA 1
ATOM 662 C C . LEU A 1 85 ? 12.397 10.537 -1.568 1.00 61.44 85 LEU A C 1
ATOM 664 O O . LEU A 1 85 ? 12.959 11.046 -2.548 1.00 61.44 85 LEU A O 1
ATOM 668 N N . SER A 1 86 ? 12.985 10.515 -0.376 1.00 53.34 86 SER A N 1
ATOM 669 C CA . SER A 1 86 ? 14.407 10.795 -0.129 1.00 53.34 86 SER A CA 1
ATOM 670 C C . SER A 1 86 ? 15.147 9.474 0.114 1.00 53.34 86 SER A C 1
ATOM 672 O O . SER A 1 86 ? 14.541 8.530 0.578 1.00 53.34 86 SER A O 1
ATOM 674 N N . PHE A 1 87 ? 16.422 9.357 -0.263 1.00 51.78 87 PHE A N 1
ATOM 675 C CA . PHE A 1 87 ? 17.313 8.279 0.202 1.00 51.78 87 PHE A CA 1
ATOM 676 C C . PHE A 1 87 ? 18.682 8.933 0.441 1.00 51.78 87 PHE A C 1
ATOM 678 O O . PHE A 1 87 ? 19.317 9.348 -0.537 1.00 51.78 87 PHE A O 1
ATOM 685 N N . PRO A 1 88 ? 19.107 9.144 1.692 1.00 41.75 88 PRO A N 1
ATOM 686 C CA . PRO A 1 88 ? 20.505 9.420 2.010 1.00 41.75 88 PRO A CA 1
ATOM 687 C C . PRO A 1 88 ? 21.468 8.316 1.495 1.00 41.75 88 PRO A C 1
ATOM 689 O O . PRO A 1 88 ? 21.073 7.334 0.868 1.00 41.75 88 PRO A O 1
ATOM 692 N N . GLY A 1 89 ? 22.781 8.539 1.593 1.00 48.44 89 GLY A N 1
ATOM 693 C CA . GLY A 1 89 ? 23.809 7.546 1.223 1.00 48.44 89 GLY A CA 1
ATOM 694 C C . GLY A 1 89 ? 24.006 7.245 -0.276 1.00 48.44 89 GLY A C 1
ATOM 695 O O . GLY A 1 89 ? 25.118 6.910 -0.681 1.00 48.44 89 GLY A O 1
ATOM 696 N N . VAL A 1 90 ? 22.995 7.422 -1.132 1.00 51.78 90 VAL A N 1
ATOM 697 C CA . VAL A 1 90 ? 23.118 7.288 -2.593 1.00 51.78 90 VAL A CA 1
ATOM 698 C C . VAL A 1 90 ? 23.532 8.636 -3.192 1.00 51.78 90 VAL A C 1
ATOM 700 O O . VAL A 1 90 ? 22.704 9.459 -3.594 1.00 51.78 90 VAL A O 1
ATOM 703 N N . VAL A 1 91 ? 24.845 8.887 -3.230 1.00 43.84 91 VAL A N 1
ATOM 704 C CA . VAL A 1 91 ? 25.435 10.079 -3.863 1.00 43.84 91 VAL A CA 1
ATOM 705 C C . VAL A 1 91 ? 25.310 9.945 -5.384 1.00 43.84 91 VAL A C 1
ATOM 707 O O . VAL A 1 91 ? 26.173 9.397 -6.056 1.00 43.84 91 VAL A O 1
ATOM 710 N N . GLY A 1 92 ? 24.183 10.417 -5.917 1.00 54.62 92 GLY A N 1
ATOM 711 C CA . GLY A 1 92 ? 23.792 10.268 -7.320 1.00 54.62 92 GLY A CA 1
ATOM 712 C C . GLY A 1 92 ? 22.360 9.763 -7.375 1.00 54.62 92 GLY A C 1
ATOM 713 O O . GLY A 1 92 ? 22.129 8.568 -7.378 1.00 54.62 92 GLY A O 1
ATOM 714 N N . GLY A 1 93 ? 21.388 10.673 -7.294 1.00 60.88 93 GLY A N 1
ATOM 715 C CA . GLY A 1 93 ? 19.989 10.351 -7.009 1.00 60.88 93 GLY A CA 1
ATOM 716 C C . GLY A 1 93 ? 19.433 9.140 -7.767 1.00 60.88 93 GLY A C 1
ATOM 717 O O . GLY A 1 93 ? 19.426 9.105 -8.997 1.00 60.88 93 GLY A O 1
ATOM 718 N N . TYR A 1 94 ? 18.899 8.168 -7.029 1.00 67.31 94 TYR A N 1
ATOM 719 C CA . TYR A 1 94 ? 18.133 7.084 -7.630 1.00 67.31 94 TYR A CA 1
ATOM 720 C C . TYR A 1 94 ? 16.913 7.629 -8.394 1.00 67.31 94 TYR A C 1
ATOM 722 O O . TYR A 1 94 ? 16.395 8.712 -8.101 1.00 67.31 94 TYR A O 1
ATOM 730 N N . THR A 1 95 ? 16.493 6.895 -9.424 1.00 74.81 95 THR A N 1
ATOM 731 C CA . THR A 1 95 ? 15.374 7.274 -10.296 1.00 74.81 95 THR A CA 1
ATOM 732 C C . THR A 1 95 ? 14.073 6.632 -9.820 1.00 74.81 95 THR A C 1
ATOM 734 O O . THR A 1 95 ? 13.068 7.318 -9.664 1.00 74.81 95 THR A O 1
ATOM 737 N N . PHE A 1 96 ? 14.088 5.322 -9.573 1.00 81.25 96 PHE A N 1
ATOM 738 C CA . PHE A 1 96 ? 12.929 4.566 -9.101 1.00 81.25 96 PHE A CA 1
ATOM 739 C C . PHE A 1 96 ? 13.367 3.251 -8.452 1.00 81.25 96 PHE A C 1
ATOM 741 O O . PHE A 1 96 ? 14.505 2.800 -8.615 1.00 81.25 96 PHE A O 1
ATOM 748 N N . VAL A 1 97 ? 12.445 2.625 -7.731 1.00 82.44 97 VAL A N 1
ATOM 749 C CA . VAL A 1 97 ? 12.614 1.318 -7.095 1.00 82.44 97 VAL A CA 1
ATOM 750 C C . VAL A 1 97 ? 11.491 0.401 -7.553 1.00 82.44 97 VAL A C 1
ATOM 752 O O . VAL A 1 97 ? 10.377 0.855 -7.804 1.00 82.44 97 VAL A O 1
ATOM 755 N N . THR A 1 98 ? 11.763 -0.896 -7.659 1.00 87.56 98 THR A N 1
ATOM 756 C CA . THR A 1 98 ? 10.717 -1.897 -7.883 1.00 87.56 98 THR A CA 1
ATOM 757 C C . THR A 1 98 ? 10.749 -2.983 -6.825 1.00 87.56 98 THR A C 1
ATOM 759 O O . THR A 1 98 ? 11.784 -3.636 -6.673 1.00 87.56 98 THR A O 1
ATOM 762 N N . GLY A 1 99 ? 9.621 -3.203 -6.155 1.00 87.00 99 GLY A N 1
ATOM 763 C CA . GLY A 1 99 ? 9.406 -4.329 -5.250 1.00 87.00 99 GLY A CA 1
ATOM 764 C C . GLY A 1 99 ? 8.875 -5.532 -6.024 1.00 87.00 99 GLY A C 1
ATOM 765 O O . GLY A 1 99 ? 7.899 -5.414 -6.765 1.00 87.00 99 GLY A O 1
ATOM 766 N N . GLN A 1 100 ? 9.554 -6.666 -5.914 1.00 86.31 100 GLN A N 1
ATOM 767 C CA . GLN A 1 100 ? 9.207 -7.908 -6.595 1.00 86.31 100 GLN A CA 1
ATOM 768 C C . GLN A 1 100 ? 8.252 -8.756 -5.737 1.00 86.31 100 GLN A C 1
ATOM 770 O O . GLN A 1 100 ? 8.304 -8.676 -4.509 1.00 86.31 100 GLN A O 1
ATOM 775 N N . PRO A 1 101 ? 7.429 -9.626 -6.351 1.00 81.81 101 PRO A N 1
ATOM 776 C CA . PRO A 1 101 ? 6.544 -10.536 -5.615 1.00 81.81 101 PRO A CA 1
ATOM 777 C C . PRO A 1 101 ? 7.294 -11.566 -4.753 1.00 81.81 101 PRO A C 1
ATOM 779 O O . PRO A 1 101 ? 6.716 -12.097 -3.809 1.00 81.81 101 PRO A O 1
ATOM 782 N N . ASP A 1 102 ? 8.570 -11.837 -5.058 1.00 78.56 102 ASP A N 1
ATOM 783 C CA . ASP A 1 102 ? 9.461 -12.697 -4.261 1.00 78.56 102 ASP A CA 1
ATOM 784 C C . ASP A 1 102 ? 10.068 -11.979 -3.041 1.00 78.56 102 ASP A C 1
ATOM 786 O O . ASP A 1 102 ? 10.878 -12.550 -2.308 1.00 78.56 102 ASP A O 1
ATOM 790 N N . GLY A 1 103 ? 9.707 -10.709 -2.850 1.00 76.12 103 GLY A N 1
ATOM 791 C CA . GLY A 1 103 ? 10.194 -9.860 -1.783 1.00 76.12 103 GLY A CA 1
ATOM 792 C C . GLY A 1 103 ? 11.478 -9.124 -2.061 1.00 76.12 103 GLY A C 1
ATOM 793 O O . GLY A 1 103 ? 11.808 -8.235 -1.293 1.00 76.12 103 GLY A O 1
ATOM 794 N N . SER A 1 104 ? 12.200 -9.411 -3.138 1.00 79.38 104 SER A N 1
ATOM 795 C CA . SER A 1 104 ? 13.382 -8.622 -3.473 1.00 79.38 104 SER A CA 1
ATOM 796 C C . SER A 1 104 ? 13.010 -7.207 -3.933 1.00 79.38 104 SER A C 1
ATOM 798 O O . SER A 1 104 ? 11.974 -6.977 -4.556 1.00 79.38 104 SER A O 1
ATOM 800 N N . TYR A 1 105 ? 13.877 -6.236 -3.661 1.00 82.19 105 TYR A N 1
ATOM 801 C CA . TYR A 1 105 ? 13.785 -4.889 -4.217 1.00 82.19 105 TYR A CA 1
ATOM 802 C C . TYR A 1 105 ? 14.935 -4.650 -5.182 1.00 82.19 105 TYR A C 1
ATOM 804 O O . TYR A 1 105 ? 16.062 -5.101 -4.977 1.00 82.19 105 TYR A O 1
ATOM 812 N N . ARG A 1 106 ? 14.646 -3.909 -6.250 1.00 82.75 106 ARG A N 1
ATOM 813 C CA . ARG A 1 106 ? 15.644 -3.424 -7.206 1.00 82.75 106 ARG A CA 1
ATOM 814 C C . ARG A 1 106 ? 15.609 -1.907 -7.215 1.00 82.75 106 ARG A C 1
ATOM 816 O O . ARG A 1 106 ? 14.571 -1.331 -7.533 1.00 82.75 106 ARG A O 1
ATOM 823 N N . VAL A 1 107 ? 16.722 -1.279 -6.866 1.00 80.19 107 VAL A N 1
ATOM 824 C CA . VAL A 1 107 ? 16.901 0.175 -6.880 1.00 80.19 107 VAL A CA 1
ATOM 825 C C . VAL A 1 107 ? 17.642 0.549 -8.153 1.00 80.19 107 VAL A C 1
ATOM 827 O O . VAL A 1 107 ? 18.691 -0.022 -8.453 1.00 80.19 107 VAL A O 1
ATOM 830 N N . TYR A 1 108 ? 17.091 1.497 -8.906 1.00 80.00 108 TYR A N 1
ATOM 831 C CA . TYR A 1 108 ? 17.666 1.969 -10.159 1.00 80.00 108 TYR A CA 1
ATOM 832 C C . TYR A 1 108 ? 18.245 3.359 -9.956 1.00 80.00 108 TYR A C 1
ATOM 834 O O . TYR A 1 108 ? 17.511 4.318 -9.703 1.00 80.00 108 TYR A O 1
ATOM 842 N N . VAL A 1 109 ? 19.562 3.467 -10.092 1.00 75.06 109 VAL A N 1
ATOM 843 C CA . VAL A 1 109 ? 20.325 4.689 -9.860 1.00 75.06 109 VAL A CA 1
ATOM 844 C C . VAL A 1 109 ? 20.796 5.280 -11.174 1.00 75.06 109 VAL A C 1
ATOM 846 O O . VAL A 1 109 ? 21.329 4.550 -11.996 1.00 75.06 109 VAL A O 1
ATOM 849 N N . ALA A 1 110 ? 20.579 6.577 -11.397 1.00 69.12 110 ALA A N 1
ATOM 850 C CA . ALA A 1 110 ? 21.127 7.247 -12.571 1.00 69.12 110 ALA A CA 1
ATOM 851 C C . ALA A 1 110 ? 22.545 7.728 -12.249 1.00 69.12 110 ALA A C 1
ATOM 853 O O . ALA A 1 110 ? 22.709 8.662 -11.464 1.00 69.12 110 ALA A O 1
ATOM 854 N N . ASP A 1 111 ? 23.549 7.107 -12.861 1.00 63.03 111 ASP A N 1
ATOM 855 C CA . ASP A 1 111 ? 24.903 7.645 -12.881 1.00 63.03 111 ASP A CA 1
ATOM 856 C C . ASP A 1 111 ? 25.093 8.557 -14.106 1.00 63.03 111 ASP A C 1
ATOM 858 O O . ASP A 1 111 ? 24.552 8.312 -15.188 1.00 63.03 111 ASP A O 1
ATOM 862 N N . LYS A 1 112 ? 25.850 9.642 -13.918 1.00 56.62 112 LYS A N 1
ATOM 863 C CA . LYS A 1 112 ? 26.137 10.645 -14.949 1.00 56.62 112 LYS A CA 1
ATOM 864 C C . LYS A 1 112 ? 27.077 10.125 -16.041 1.00 56.62 112 LYS A C 1
ATOM 866 O O . LYS A 1 112 ? 27.104 10.735 -17.106 1.00 56.62 112 LYS A O 1
ATOM 871 N N . TYR A 1 113 ? 27.826 9.047 -15.793 1.00 54.78 113 TYR A N 1
ATOM 872 C CA . TYR A 1 113 ? 28.885 8.578 -16.690 1.00 54.78 113 TYR A CA 1
ATOM 873 C C . TYR A 1 113 ? 28.598 7.206 -17.323 1.00 54.78 113 TYR A C 1
ATOM 875 O O . TYR A 1 113 ? 28.986 6.996 -18.470 1.00 54.78 113 TYR A O 1
ATOM 883 N N . GLU A 1 114 ? 27.873 6.305 -16.645 1.00 53.84 114 GLU A N 1
ATOM 884 C CA . GLU A 1 114 ? 27.698 4.910 -17.105 1.00 53.84 114 GLU A CA 1
ATOM 885 C C . GLU A 1 114 ? 26.237 4.451 -17.320 1.00 53.84 114 GLU A C 1
ATOM 887 O O . GLU A 1 114 ? 25.987 3.308 -17.708 1.00 53.84 114 GLU A O 1
ATOM 892 N N . GLY A 1 115 ? 25.244 5.327 -17.122 1.00 61.38 115 GLY A N 1
ATOM 893 C CA . GLY A 1 115 ? 23.826 4.988 -17.289 1.00 61.38 115 GLY A CA 1
ATOM 894 C C . GLY A 1 115 ? 23.157 4.523 -15.991 1.00 61.38 115 GLY A C 1
ATOM 895 O O . GLY A 1 115 ? 23.467 5.017 -14.909 1.00 61.38 115 GLY A O 1
ATOM 896 N N . LYS A 1 116 ? 22.154 3.633 -16.074 1.00 69.31 116 LYS A N 1
ATOM 897 C CA . LYS A 1 116 ? 21.407 3.191 -14.881 1.00 69.31 116 LYS A CA 1
ATOM 898 C C . LYS A 1 116 ? 22.095 2.014 -14.179 1.00 69.31 116 LYS A C 1
ATOM 900 O O . LYS A 1 116 ? 22.134 0.912 -14.725 1.00 69.31 116 LYS A O 1
ATOM 905 N N . VAL A 1 117 ? 22.547 2.216 -12.942 1.00 69.94 117 VAL A N 1
ATOM 906 C CA . VAL A 1 117 ? 23.043 1.160 -12.044 1.00 69.94 117 VAL A CA 1
ATOM 907 C C . VAL A 1 117 ? 21.861 0.474 -11.358 1.00 69.94 117 VAL A C 1
ATOM 909 O O . VAL A 1 117 ? 20.942 1.141 -10.884 1.00 69.94 117 VAL A O 1
ATOM 912 N N . ILE A 1 118 ? 21.873 -0.861 -11.304 1.00 75.56 118 ILE A N 1
ATOM 913 C CA . ILE A 1 118 ? 20.873 -1.643 -10.565 1.00 75.56 118 ILE A CA 1
ATOM 914 C C . ILE A 1 118 ? 21.510 -2.173 -9.287 1.00 75.56 118 ILE A C 1
ATOM 916 O O . ILE A 1 118 ? 22.490 -2.911 -9.354 1.00 75.56 118 ILE A O 1
ATOM 920 N N . MET A 1 119 ? 20.905 -1.860 -8.146 1.00 74.62 119 MET A N 1
ATOM 921 C CA . MET A 1 119 ? 21.223 -2.468 -6.856 1.00 74.62 119 MET A CA 1
ATOM 922 C C . MET A 1 119 ? 20.088 -3.409 -6.460 1.00 74.62 119 MET A C 1
ATOM 924 O O . MET A 1 119 ? 18.918 -3.029 -6.528 1.00 74.62 119 MET 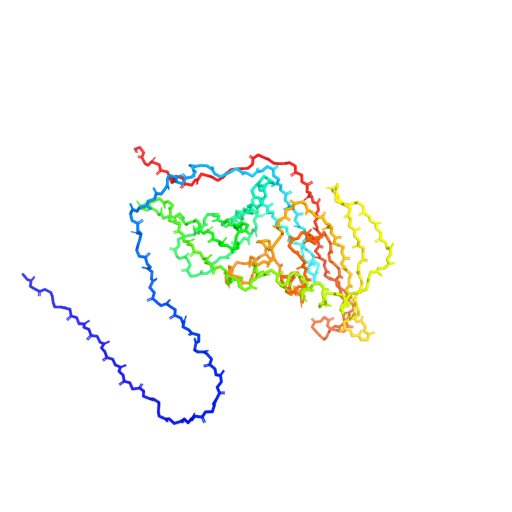A O 1
ATOM 928 N N . GLN A 1 120 ? 20.418 -4.636 -6.066 1.00 75.12 120 GLN A N 1
ATOM 929 C CA . GLN A 1 120 ? 19.435 -5.622 -5.627 1.00 75.12 120 GLN A CA 1
ATOM 930 C C . GLN A 1 120 ? 19.528 -5.818 -4.118 1.00 75.12 120 GLN A C 1
ATOM 932 O O . GLN A 1 120 ? 20.594 -6.113 -3.587 1.00 75.12 120 GLN A O 1
ATOM 937 N N . TYR A 1 121 ? 18.386 -5.698 -3.451 1.00 74.25 121 TYR A N 1
ATOM 938 C CA . TYR A 1 121 ? 18.229 -5.951 -2.029 1.00 74.25 121 TYR A CA 1
ATOM 939 C C . TYR A 1 121 ? 17.312 -7.150 -1.858 1.00 74.25 121 TYR A C 1
ATOM 941 O O . TYR A 1 121 ? 16.161 -7.139 -2.296 1.00 74.25 121 TYR A O 1
ATOM 949 N N . HIS A 1 122 ? 17.820 -8.206 -1.234 1.00 69.94 122 HIS A N 1
ATOM 950 C CA . HIS A 1 122 ? 16.981 -9.322 -0.834 1.00 69.94 122 HIS A CA 1
ATOM 951 C C . HIS A 1 122 ? 16.400 -9.026 0.531 1.00 69.94 122 HIS A C 1
ATOM 953 O O . HIS A 1 122 ? 17.113 -8.918 1.526 1.00 69.94 122 HIS A O 1
ATOM 959 N N . VAL A 1 123 ? 15.086 -8.922 0.567 1.00 64.19 123 VAL A N 1
ATOM 960 C CA . VAL A 1 123 ? 14.363 -8.862 1.824 1.00 64.19 123 VAL A CA 1
ATOM 961 C C . VAL A 1 123 ? 14.376 -10.246 2.427 1.00 64.19 123 VAL A C 1
ATOM 963 O O . VAL A 1 123 ? 14.292 -11.241 1.702 1.00 64.19 123 VAL A O 1
ATOM 966 N N . GLY A 1 124 ? 14.540 -10.313 3.748 1.00 61.03 124 GLY A N 1
ATOM 967 C CA . GLY A 1 124 ? 14.637 -11.577 4.460 1.00 61.03 124 GLY A CA 1
ATOM 968 C C . GLY A 1 124 ? 13.548 -12.539 3.989 1.00 61.03 124 GLY A C 1
ATOM 969 O O . GLY A 1 124 ? 12.362 -12.228 4.078 1.00 61.03 124 GLY A O 1
ATOM 970 N N . LYS A 1 125 ? 13.952 -13.725 3.510 1.00 63.09 125 LYS A N 1
ATOM 971 C CA . LYS A 1 125 ? 13.038 -14.818 3.115 1.00 63.09 125 LYS A CA 1
ATOM 972 C C . LYS A 1 125 ? 11.976 -15.102 4.187 1.00 63.09 125 LYS A C 1
ATOM 974 O O . LYS A 1 125 ? 10.899 -15.598 3.884 1.00 63.09 125 LYS A O 1
ATOM 979 N N . SER A 1 126 ? 12.274 -14.749 5.438 1.00 66.31 126 SER A N 1
ATOM 980 C CA . SER A 1 126 ? 11.372 -14.810 6.582 1.00 66.31 126 SER A CA 1
ATOM 981 C C . SER A 1 126 ? 10.089 -13.988 6.433 1.00 66.31 126 SER A C 1
ATOM 983 O O . SER A 1 126 ? 9.133 -14.308 7.126 1.00 66.31 126 SER A O 1
ATOM 985 N N . PHE A 1 127 ? 10.021 -12.950 5.589 1.00 65.94 127 PHE A N 1
ATOM 986 C CA . PHE A 1 127 ? 8.779 -12.202 5.318 1.00 65.94 127 PHE A CA 1
ATOM 987 C C . PHE A 1 127 ? 7.825 -12.935 4.368 1.00 65.94 127 PHE A C 1
ATOM 989 O O . PHE A 1 127 ? 6.626 -12.690 4.396 1.00 65.94 127 PHE A O 1
ATOM 996 N N . TYR A 1 128 ? 8.354 -13.882 3.595 1.00 67.81 128 TYR A N 1
ATOM 997 C CA . TYR A 1 128 ? 7.635 -14.646 2.575 1.00 67.81 128 TYR A CA 1
ATOM 998 C C . TYR A 1 128 ? 7.560 -16.136 2.939 1.00 67.81 128 TYR A C 1
ATOM 1000 O O . TYR A 1 128 ? 7.332 -16.984 2.078 1.00 67.81 128 TYR A O 1
ATOM 1008 N N . SER A 1 129 ? 7.787 -16.482 4.212 1.00 70.94 129 SER A N 1
ATOM 1009 C CA . SER A 1 129 ? 7.684 -17.866 4.663 1.00 70.94 129 SER A CA 1
ATOM 1010 C C . SER A 1 129 ? 6.212 -18.313 4.712 1.00 70.94 129 SER A C 1
ATOM 1012 O O . SER A 1 129 ? 5.354 -17.528 5.124 1.00 70.94 129 SER A O 1
ATOM 1014 N N . PRO A 1 130 ? 5.897 -19.573 4.345 1.00 65.12 130 PRO A N 1
ATOM 1015 C CA . PRO A 1 130 ? 4.515 -20.059 4.240 1.00 65.12 130 PRO A CA 1
ATOM 1016 C C . PRO A 1 130 ? 3.666 -19.858 5.505 1.00 65.12 130 PRO A C 1
ATOM 1018 O O . PRO A 1 130 ? 2.491 -19.526 5.414 1.00 65.12 130 PRO A O 1
ATOM 1021 N N . ASN A 1 131 ? 4.275 -19.970 6.689 1.00 74.44 131 ASN A N 1
ATOM 1022 C CA . ASN A 1 131 ? 3.564 -19.885 7.972 1.00 74.44 131 ASN A CA 1
ATOM 1023 C C . ASN A 1 131 ? 3.419 -18.446 8.493 1.00 74.44 131 ASN A C 1
ATOM 1025 O O . ASN A 1 131 ? 2.815 -18.208 9.541 1.00 74.44 131 ASN A O 1
ATOM 1029 N N . ARG A 1 132 ? 4.009 -17.459 7.810 1.00 77.50 132 ARG A N 1
ATOM 1030 C CA . ARG A 1 132 ? 3.993 -16.080 8.296 1.00 77.50 132 ARG A CA 1
ATOM 1031 C C . ARG A 1 132 ? 2.651 -15.405 8.093 1.00 77.50 132 ARG A C 1
ATOM 1033 O O . ARG A 1 132 ? 2.258 -14.655 8.977 1.00 77.50 132 ARG A O 1
ATOM 1040 N N . ALA A 1 133 ? 1.961 -15.676 6.987 1.00 75.75 133 ALA A N 1
ATOM 1041 C CA . ALA A 1 133 ? 0.651 -15.088 6.722 1.00 75.75 133 ALA A CA 1
ATOM 1042 C C . ALA A 1 133 ? -0.337 -15.422 7.851 1.00 75.75 133 ALA A C 1
ATOM 1044 O O . ALA A 1 133 ? -0.966 -14.524 8.402 1.00 75.75 133 ALA A O 1
ATOM 1045 N N . GLU A 1 134 ? -0.373 -16.686 8.280 1.00 81.75 134 GLU A N 1
ATOM 1046 C CA . GLU A 1 134 ? -1.185 -17.132 9.415 1.00 81.75 134 GLU A CA 1
ATOM 1047 C C . GLU A 1 134 ? -0.757 -16.456 10.726 1.00 81.75 134 GLU A C 1
ATOM 1049 O O . GLU A 1 134 ? -1.587 -15.930 11.466 1.00 81.75 134 GLU A O 1
ATOM 1054 N N . ALA A 1 135 ? 0.549 -16.386 11.003 1.00 83.06 135 ALA A N 1
ATOM 1055 C CA . ALA A 1 135 ? 1.052 -15.705 12.193 1.00 83.06 135 ALA A CA 1
ATOM 1056 C C . ALA A 1 135 ? 0.730 -14.195 12.201 1.00 83.06 135 ALA A C 1
ATOM 1058 O O . ALA A 1 135 ? 0.435 -13.637 13.258 1.00 83.06 135 ALA A O 1
ATOM 1059 N N . CYS A 1 136 ? 0.789 -13.528 11.044 1.00 81.88 136 CYS A N 1
ATOM 1060 C CA . CYS A 1 136 ? 0.374 -12.135 10.866 1.00 81.88 136 CYS A CA 1
ATOM 1061 C C . CYS A 1 136 ? -1.123 -11.985 11.139 1.00 81.88 136 CYS A C 1
ATOM 1063 O O . CYS A 1 136 ? -1.494 -11.181 11.990 1.00 81.88 136 CYS A O 1
ATOM 1065 N N . HIS A 1 137 ? -1.953 -12.821 10.515 1.00 81.62 137 HIS A N 1
ATOM 1066 C CA . HIS A 1 137 ? -3.403 -12.795 10.680 1.00 81.62 137 HIS A CA 1
ATOM 1067 C C . HIS A 1 137 ? -3.821 -13.045 12.138 1.00 81.62 137 HIS A C 1
ATOM 1069 O O . HIS A 1 137 ? -4.658 -12.330 12.685 1.00 81.62 137 HIS A O 1
ATOM 1075 N N . ASN A 1 138 ? -3.162 -13.977 12.830 1.00 85.06 138 ASN A N 1
ATOM 1076 C CA . ASN A 1 138 ? -3.381 -14.215 14.256 1.00 85.06 138 ASN A CA 1
ATOM 1077 C C . ASN A 1 138 ? -3.044 -12.980 15.105 1.00 85.06 138 ASN A C 1
ATOM 1079 O O . ASN A 1 138 ? -3.832 -12.598 15.970 1.00 85.06 138 ASN A O 1
ATOM 1083 N N . ARG A 1 139 ? -1.912 -12.309 14.846 1.00 84.19 139 ARG A N 1
ATOM 1084 C CA . ARG A 1 139 ? -1.564 -11.051 15.534 1.00 84.19 139 ARG A CA 1
ATOM 1085 C C . ARG A 1 139 ? -2.553 -9.932 15.221 1.00 84.19 139 ARG A C 1
ATOM 1087 O O . ARG A 1 139 ? -2.937 -9.188 16.123 1.00 84.19 139 ARG A O 1
ATOM 1094 N N . PHE A 1 140 ? -2.979 -9.821 13.965 1.00 86.38 140 PHE A N 1
ATOM 1095 C CA . PHE A 1 140 ? -3.973 -8.845 13.546 1.00 86.38 140 PHE A CA 1
ATOM 1096 C C . PHE A 1 140 ? -5.285 -9.068 14.282 1.00 86.38 140 PHE A C 1
ATOM 1098 O O . PHE A 1 140 ? -5.749 -8.154 14.949 1.00 86.38 140 PHE A O 1
ATOM 1105 N N . ASN A 1 141 ? -5.801 -10.294 14.296 1.00 87.69 141 ASN A N 1
ATOM 1106 C CA . ASN A 1 141 ? -7.027 -10.641 15.005 1.00 87.69 141 ASN A CA 1
ATOM 1107 C C . ASN A 1 141 ? -6.894 -10.528 16.524 1.00 87.69 141 ASN A C 1
ATOM 1109 O O . ASN A 1 141 ? -7.890 -10.323 17.200 1.00 87.69 141 ASN A O 1
ATOM 1113 N N . GLN A 1 142 ? -5.705 -10.647 17.116 1.00 87.75 142 GLN A N 1
ATOM 1114 C CA . GLN A 1 142 ? -5.532 -10.367 18.547 1.00 87.75 142 GLN A CA 1
ATOM 1115 C C . GLN A 1 142 ? -5.730 -8.880 18.864 1.00 87.75 142 GLN A C 1
ATOM 1117 O O . GLN A 1 142 ? -6.301 -8.546 19.903 1.00 87.75 142 GLN A O 1
ATOM 1122 N N . ARG A 1 143 ? -5.282 -7.997 17.967 1.00 86.25 143 ARG A N 1
ATOM 1123 C CA . ARG A 1 143 ? -5.317 -6.540 18.149 1.00 86.25 143 ARG A CA 1
ATOM 1124 C C . ARG A 1 143 ? -6.605 -5.895 17.637 1.00 86.25 143 ARG A C 1
ATOM 1126 O O . ARG A 1 143 ? -7.117 -4.972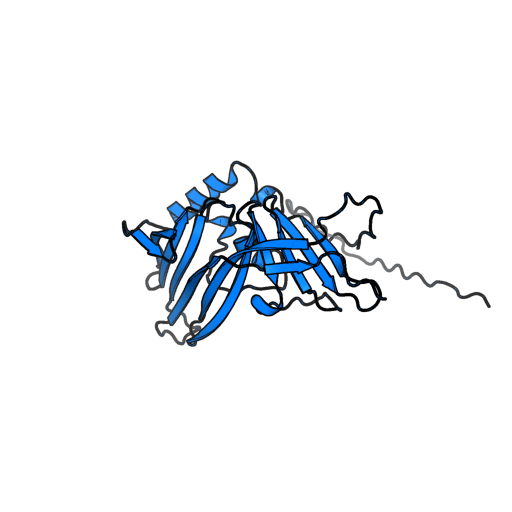 18.265 1.00 86.25 143 ARG A O 1
ATOM 1133 N N . TYR A 1 144 ? -7.108 -6.363 16.505 1.00 89.00 144 TYR A N 1
ATOM 1134 C CA . TYR A 1 144 ? -8.217 -5.789 15.762 1.00 89.00 144 TYR A CA 1
ATOM 1135 C C . TYR A 1 144 ? -9.460 -6.655 15.854 1.00 89.00 144 TYR A C 1
ATOM 1137 O O . TYR A 1 144 ? -9.415 -7.882 15.783 1.00 89.00 144 TYR A O 1
ATOM 1145 N N . ARG A 1 145 ? -10.602 -5.987 15.980 1.00 93.12 145 ARG A N 1
ATOM 1146 C CA . ARG A 1 145 ? -11.924 -6.602 15.903 1.00 93.12 145 ARG A CA 1
ATOM 1147 C C . ARG A 1 145 ? -12.636 -6.059 14.679 1.00 93.12 145 ARG A C 1
ATOM 1149 O O . ARG A 1 145 ? -12.711 -4.841 14.517 1.00 93.12 145 ARG A O 1
ATOM 1156 N N . ALA A 1 146 ? -13.151 -6.950 13.838 1.00 93.81 146 ALA A N 1
ATOM 1157 C CA . ALA A 1 146 ? -14.050 -6.556 12.763 1.00 93.81 146 ALA A CA 1
ATOM 1158 C C . ALA A 1 146 ? -15.285 -5.878 13.370 1.00 93.81 146 ALA A C 1
ATOM 1160 O O . ALA A 1 146 ? -15.836 -6.358 14.363 1.00 93.81 146 ALA A O 1
ATOM 1161 N N . THR A 1 147 ? -15.714 -4.757 12.795 1.00 95.50 147 THR A N 1
ATOM 1162 C CA . THR A 1 147 ? -16.909 -4.039 13.268 1.00 95.50 147 THR A CA 1
ATOM 1163 C C . THR A 1 147 ? -18.195 -4.565 12.629 1.00 95.50 147 THR A C 1
ATOM 1165 O O . THR A 1 147 ? -19.286 -4.171 13.036 1.00 95.50 147 THR A O 1
ATOM 1168 N N . GLY A 1 148 ? -18.068 -5.442 11.625 1.00 94.44 148 GLY A N 1
ATOM 1169 C CA . GLY A 1 148 ? -19.167 -5.931 10.791 1.00 94.44 148 GLY A CA 1
ATOM 1170 C C . GLY A 1 148 ? -19.565 -4.967 9.672 1.00 94.44 148 GLY A C 1
ATOM 1171 O O . GLY A 1 148 ? -20.489 -5.262 8.920 1.00 94.44 148 GLY A O 1
ATOM 1172 N N . ARG A 1 149 ? -18.895 -3.813 9.547 1.00 95.31 149 ARG A N 1
ATOM 1173 C CA . ARG A 1 149 ? -19.111 -2.901 8.423 1.00 95.31 149 ARG A CA 1
ATOM 1174 C C . ARG A 1 149 ? -18.246 -3.294 7.237 1.00 95.31 149 ARG A C 1
ATOM 1176 O O . ARG A 1 149 ? -17.054 -3.564 7.379 1.00 95.31 149 ARG A O 1
ATOM 1183 N N . GLU A 1 150 ? -18.857 -3.219 6.068 1.00 95.00 150 GLU A N 1
ATOM 1184 C CA . GLU A 1 150 ? -18.204 -3.363 4.777 1.00 95.00 150 GLU A CA 1
ATOM 1185 C C . GLU A 1 150 ? -18.499 -2.137 3.922 1.00 95.00 150 GLU A C 1
ATOM 1187 O O . GLU A 1 150 ? -19.489 -1.427 4.118 1.00 95.00 150 GLU A O 1
ATOM 1192 N N . GLY A 1 151 ? -17.616 -1.868 2.973 1.00 90.50 151 GLY A N 1
ATOM 1193 C CA . GLY A 1 151 ? -17.744 -0.723 2.095 1.00 90.50 151 GLY A CA 1
ATOM 1194 C C . GLY A 1 151 ? -16.856 -0.876 0.882 1.00 90.50 151 GLY A C 1
ATOM 1195 O O . GLY A 1 151 ? -15.741 -1.386 0.963 1.00 90.50 151 GLY A O 1
ATOM 1196 N N . THR A 1 152 ? -17.354 -0.419 -0.259 1.00 88.25 152 THR A N 1
ATOM 1197 C CA . THR A 1 152 ? -16.574 -0.398 -1.491 1.00 88.25 152 THR A CA 1
ATOM 1198 C C . THR A 1 152 ? -15.864 0.941 -1.615 1.00 88.25 152 THR A C 1
ATOM 1200 O O . THR A 1 152 ? -16.497 1.996 -1.644 1.00 88.25 152 THR A O 1
ATOM 1203 N N . GLN A 1 153 ? -14.541 0.908 -1.727 1.00 81.00 153 GLN A N 1
ATOM 1204 C CA . GLN A 1 153 ? -13.717 2.078 -2.005 1.00 81.00 153 GLN A CA 1
ATOM 1205 C C . GLN A 1 153 ? -12.884 1.793 -3.256 1.00 81.00 153 GLN A C 1
ATOM 1207 O O . GLN A 1 153 ? -12.110 0.843 -3.290 1.00 81.00 153 GLN A O 1
ATOM 1212 N N . TYR A 1 154 ? -13.054 2.600 -4.308 1.00 83.38 154 TYR A N 1
ATOM 1213 C CA . TYR A 1 154 ? -12.277 2.483 -5.558 1.00 83.38 154 TYR A CA 1
ATOM 1214 C C . TYR A 1 154 ? -12.357 1.099 -6.225 1.00 83.38 154 TYR A C 1
ATOM 1216 O O . TYR A 1 154 ? -11.376 0.598 -6.768 1.00 83.38 154 TYR A O 1
ATOM 1224 N N . GLY A 1 155 ? -13.536 0.471 -6.172 1.00 84.31 155 GLY A N 1
ATOM 1225 C CA . GLY A 1 155 ? -13.759 -0.870 -6.723 1.00 84.31 155 GLY A CA 1
ATOM 1226 C C . GLY A 1 155 ? -13.190 -2.010 -5.874 1.00 84.31 155 GLY A C 1
ATOM 1227 O O . GLY A 1 155 ? -13.208 -3.151 -6.323 1.00 84.31 155 GLY A O 1
ATOM 1228 N N . LEU A 1 156 ? -12.703 -1.718 -4.665 1.00 90.44 156 LEU A N 1
ATOM 1229 C CA . LEU A 1 156 ? -12.249 -2.702 -3.687 1.00 90.44 156 LEU A CA 1
ATOM 1230 C C . LEU A 1 156 ? -13.270 -2.793 -2.554 1.00 90.44 156 LEU A C 1
ATOM 1232 O O . LEU A 1 156 ? -13.591 -1.778 -1.933 1.00 90.44 156 LEU A O 1
ATOM 1236 N N . THR A 1 157 ? -13.778 -3.990 -2.277 1.00 93.56 157 THR A N 1
ATOM 1237 C CA . THR A 1 157 ? -14.579 -4.236 -1.073 1.00 93.56 157 THR A CA 1
ATOM 1238 C C . THR A 1 157 ? -13.639 -4.353 0.117 1.00 93.56 157 THR A C 1
ATOM 1240 O O . THR A 1 157 ? -12.722 -5.170 0.105 1.00 93.56 157 THR A O 1
ATOM 1243 N N . ALA A 1 158 ? -13.853 -3.511 1.124 1.00 94.88 158 ALA A N 1
ATOM 1244 C CA . ALA A 1 158 ? -13.047 -3.452 2.329 1.00 94.88 158 ALA A CA 1
ATOM 1245 C C . ALA A 1 158 ? -13.911 -3.664 3.576 1.00 94.88 158 ALA A C 1
ATOM 1247 O O . ALA A 1 158 ? -15.026 -3.143 3.669 1.00 94.88 158 ALA A O 1
ATOM 1248 N N . THR A 1 159 ? -13.355 -4.375 4.550 1.00 95.88 159 THR A N 1
ATOM 1249 C CA . THR A 1 159 ? -13.953 -4.600 5.868 1.00 95.88 159 THR A CA 1
ATOM 1250 C C . THR A 1 159 ? -13.355 -3.622 6.875 1.00 95.88 159 THR A C 1
ATOM 1252 O O . THR A 1 159 ? -12.143 -3.383 6.878 1.00 95.88 159 THR A O 1
ATOM 1255 N N . GLU A 1 160 ? -14.198 -3.050 7.735 1.00 95.50 160 GLU A N 1
ATOM 1256 C CA . GLU A 1 160 ? -13.765 -2.163 8.813 1.00 95.50 160 GLU A CA 1
ATOM 1257 C C . GLU A 1 160 ? -13.354 -2.959 10.060 1.00 95.50 160 GLU A C 1
ATOM 1259 O O . GLU A 1 160 ? -14.071 -3.829 10.563 1.00 95.50 160 GLU A O 1
ATOM 1264 N N . TYR A 1 161 ? -12.203 -2.587 10.608 1.00 93.56 161 TYR A N 1
ATOM 1265 C CA . TYR A 1 161 ? -11.635 -3.116 11.834 1.00 93.56 161 TYR A CA 1
ATOM 1266 C C . TYR A 1 161 ? -11.377 -1.991 12.825 1.00 93.56 161 TYR A C 1
ATOM 1268 O O . TYR A 1 161 ? -11.021 -0.876 12.445 1.00 93.56 161 TYR A O 1
ATOM 1276 N N . ARG A 1 162 ? -11.498 -2.300 14.115 1.00 93.19 162 ARG A N 1
ATOM 1277 C CA . ARG A 1 162 ? -11.226 -1.371 15.211 1.00 93.19 162 ARG A CA 1
ATOM 1278 C C . ARG A 1 162 ? -10.291 -1.998 16.239 1.00 93.19 162 ARG A C 1
ATOM 1280 O O . ARG A 1 162 ? -10.452 -3.163 16.596 1.00 93.19 162 ARG A O 1
ATOM 1287 N N . ALA A 1 163 ? -9.364 -1.202 16.757 1.00 89.94 163 ALA A N 1
ATOM 1288 C CA . ALA A 1 163 ? -8.540 -1.527 17.916 1.00 89.94 163 ALA A CA 1
ATOM 1289 C C . ALA A 1 163 ? -8.564 -0.378 18.932 1.00 89.94 163 ALA A C 1
ATOM 1291 O O . ALA A 1 163 ? -8.548 0.795 18.559 1.00 89.94 163 ALA A O 1
ATOM 1292 N N . SER A 1 164 ? -8.574 -0.716 20.223 1.00 86.44 164 SER A N 1
ATOM 1293 C CA . SER A 1 164 ? -8.245 0.232 21.293 1.00 86.44 164 SER A CA 1
ATOM 1294 C C . SER A 1 164 ? -6.738 0.179 21.535 1.00 86.44 164 SER A C 1
ATOM 1296 O O . SER A 1 164 ? -6.168 -0.903 21.660 1.00 86.44 164 SER A O 1
ATOM 1298 N N . LEU A 1 165 ? -6.089 1.343 21.570 1.00 78.31 165 LEU A N 1
ATOM 1299 C CA . LEU A 1 165 ? -4.645 1.474 21.800 1.00 78.31 165 LEU A CA 1
ATOM 1300 C C . LEU A 1 165 ? -4.313 1.922 23.232 1.00 78.31 165 LEU A C 1
ATOM 1302 O O . LEU A 1 165 ? -3.151 2.124 23.572 1.00 78.31 165 LEU A O 1
ATOM 1306 N N . GLY A 1 166 ? -5.343 2.097 24.055 1.00 78.94 166 GLY A N 1
ATOM 1307 C CA . GLY A 1 166 ? -5.280 2.630 25.406 1.00 78.94 166 GLY A CA 1
ATOM 1308 C C . GLY A 1 166 ? -6.640 3.204 25.814 1.00 78.94 166 GLY A C 1
ATOM 1309 O O . GLY A 1 166 ? -7.591 3.151 25.031 1.00 78.94 166 GLY A O 1
ATOM 1310 N N . PRO A 1 167 ? -6.751 3.800 27.014 1.00 78.06 167 PRO A N 1
ATOM 1311 C CA . PRO A 1 167 ? -8.030 4.275 27.547 1.00 78.06 167 PRO A CA 1
ATOM 1312 C C . PRO A 1 167 ? -8.745 5.312 26.671 1.00 78.06 167 PRO A C 1
ATOM 1314 O O . PRO A 1 167 ? -9.966 5.421 26.728 1.00 78.06 167 PRO A O 1
ATOM 1317 N N . LYS A 1 168 ? -7.991 6.091 25.884 1.00 80.38 168 LYS A N 1
ATOM 1318 C CA . LYS A 1 168 ? -8.519 7.176 25.042 1.00 80.38 168 LYS A CA 1
ATOM 1319 C C . LYS A 1 168 ? -8.138 7.060 23.565 1.00 80.38 168 LYS A C 1
ATOM 1321 O O . LYS A 1 168 ? -8.675 7.795 22.745 1.00 80.38 168 LYS A O 1
ATOM 1326 N N . ASP A 1 169 ? -7.258 6.127 23.219 1.00 83.00 169 ASP A N 1
ATOM 1327 C CA . ASP A 1 169 ? -6.702 6.024 21.874 1.00 83.00 169 ASP A CA 1
ATOM 1328 C C . ASP A 1 169 ? -7.400 4.903 21.109 1.00 83.00 169 ASP A C 1
ATOM 1330 O O . ASP A 1 169 ? -7.584 3.794 21.620 1.00 83.00 169 ASP A O 1
ATOM 1334 N N . THR A 1 170 ? -7.786 5.185 19.869 1.00 87.94 170 THR A N 1
ATOM 1335 C CA . THR A 1 170 ? -8.488 4.227 19.012 1.00 87.94 170 THR A CA 1
ATOM 1336 C C . THR A 1 170 ? -7.934 4.279 17.596 1.00 87.94 170 THR A C 1
ATOM 1338 O O . THR A 1 170 ? -7.541 5.328 17.089 1.00 87.94 170 THR A O 1
ATOM 1341 N N . GLU A 1 171 ? -7.906 3.125 16.946 1.00 88.25 171 GLU A N 1
ATOM 1342 C CA . GLU A 1 171 ? -7.474 2.974 15.565 1.00 88.25 171 GLU A CA 1
ATOM 1343 C C . GLU A 1 171 ? -8.534 2.216 14.773 1.00 88.25 171 GLU A C 1
ATOM 1345 O O . GLU A 1 171 ? -9.048 1.191 15.226 1.00 88.25 171 GLU A O 1
ATOM 1350 N N . TRP A 1 172 ? -8.856 2.736 13.594 1.00 91.19 172 TRP A N 1
ATOM 1351 C CA . TRP A 1 172 ? -9.765 2.132 12.632 1.00 91.19 172 TRP A CA 1
ATOM 1352 C C . TRP A 1 172 ? -9.008 1.835 11.355 1.00 91.19 172 TRP A C 1
ATOM 1354 O O . TRP A 1 172 ? -8.333 2.719 10.826 1.00 91.19 172 TRP A O 1
ATOM 1364 N N . LEU A 1 173 ? -9.164 0.622 10.844 1.00 91.81 173 LEU A N 1
ATOM 1365 C CA . LEU A 1 173 ? -8.594 0.193 9.575 1.00 91.81 173 LEU A CA 1
ATOM 1366 C C . LEU A 1 173 ? -9.709 -0.248 8.633 1.00 91.81 173 LEU A C 1
ATOM 1368 O O . LEU A 1 173 ? -10.692 -0.836 9.067 1.00 91.81 173 LEU A O 1
ATOM 1372 N N . TRP A 1 174 ? -9.518 -0.006 7.346 1.00 93.38 174 TRP A N 1
ATOM 1373 C CA . TRP A 1 174 ? -10.295 -0.595 6.265 1.00 93.38 174 TRP A CA 1
ATOM 1374 C C . TRP A 1 174 ? -9.345 -1.416 5.410 1.00 93.38 174 TRP A C 1
ATOM 1376 O O . TRP A 1 174 ? -8.401 -0.867 4.831 1.00 93.38 174 TRP A O 1
ATOM 1386 N N . VAL A 1 175 ? -9.581 -2.723 5.361 1.00 92.62 175 VAL A N 1
ATOM 1387 C CA . VAL A 1 175 ? -8.710 -3.689 4.684 1.00 92.62 175 VAL A CA 1
ATOM 1388 C C . VAL A 1 175 ? -9.508 -4.391 3.596 1.00 92.62 175 VAL A C 1
ATOM 1390 O O . VAL A 1 175 ? -10.599 -4.886 3.867 1.00 92.62 175 VAL A O 1
ATOM 1393 N N . ALA A 1 176 ? -8.976 -4.408 2.378 1.00 93.75 176 ALA A N 1
ATOM 1394 C CA . ALA A 1 176 ? -9.554 -5.095 1.230 1.00 93.75 176 ALA A CA 1
ATOM 1395 C C . ALA A 1 176 ? -8.742 -6.339 0.875 1.00 93.75 176 ALA A C 1
ATOM 1397 O O . ALA A 1 176 ? -7.513 -6.307 0.921 1.00 93.75 176 ALA A O 1
ATOM 1398 N N . GLU A 1 177 ? -9.420 -7.400 0.450 1.00 91.88 177 GLU A N 1
ATOM 1399 C CA . GLU A 1 177 ? -8.764 -8.539 -0.188 1.00 91.88 177 GLU A CA 1
ATOM 1400 C C . GLU A 1 177 ? -8.499 -8.220 -1.667 1.00 91.88 177 GLU A C 1
ATOM 1402 O O . GLU A 1 177 ? -9.369 -7.715 -2.383 1.00 91.88 177 GLU A O 1
ATOM 1407 N N . VAL A 1 178 ? -7.276 -8.472 -2.127 1.00 90.94 178 VAL A N 1
ATOM 1408 C CA . VAL A 1 178 ? -6.807 -8.148 -3.479 1.00 90.94 178 VAL A CA 1
ATOM 1409 C C . VAL A 1 178 ? -6.152 -9.359 -4.147 1.00 90.94 178 VAL A C 1
ATOM 1411 O O . VAL A 1 178 ? -5.527 -10.177 -3.477 1.00 90.94 178 VAL A O 1
ATOM 1414 N N . PRO A 1 179 ? -6.212 -9.477 -5.487 1.00 89.06 179 PRO A N 1
ATOM 1415 C CA . PRO A 1 179 ? -5.659 -10.627 -6.209 1.00 89.06 179 PRO A CA 1
ATOM 1416 C C . PRO A 1 179 ? -4.134 -10.545 -6.419 1.00 89.06 179 PRO A C 1
ATOM 1418 O O . PRO A 1 179 ? -3.599 -11.172 -7.332 1.00 89.06 179 PRO A O 1
ATOM 1421 N N . PHE A 1 180 ? -3.424 -9.729 -5.639 1.00 87.81 180 PHE A N 1
ATOM 1422 C CA . PHE A 1 180 ? -1.986 -9.504 -5.770 1.00 87.81 180 PHE A CA 1
ATOM 1423 C C . PHE A 1 180 ? -1.322 -9.388 -4.400 1.00 87.81 180 PHE A C 1
ATOM 1425 O O . PHE A 1 180 ? -1.954 -8.990 -3.426 1.00 87.81 180 PHE A O 1
ATOM 1432 N N . ASN A 1 181 ? -0.018 -9.667 -4.357 1.00 86.38 181 ASN A N 1
ATOM 1433 C CA . ASN A 1 181 ? 0.764 -9.578 -3.132 1.00 86.38 181 ASN A CA 1
ATOM 1434 C C . ASN A 1 181 ? 1.071 -8.112 -2.763 1.00 86.38 181 ASN A C 1
ATOM 1436 O O . ASN A 1 181 ? 1.869 -7.475 -3.443 1.00 86.38 181 ASN A O 1
ATOM 1440 N N . SER A 1 182 ? 0.475 -7.585 -1.695 1.00 87.25 182 SER A N 1
ATOM 1441 C CA . SER A 1 182 ? 0.644 -6.228 -1.165 1.00 87.25 182 SER A CA 1
ATOM 1442 C C . SER A 1 182 ? 1.904 -6.041 -0.310 1.00 87.25 182 SER A C 1
ATOM 1444 O O . SER A 1 182 ? 2.277 -4.904 -0.027 1.00 87.25 182 SER A O 1
ATOM 1446 N N . TYR A 1 183 ? 2.619 -7.104 0.077 1.00 83.75 183 TYR A N 1
ATOM 1447 C CA . TYR A 1 183 ? 3.812 -6.994 0.933 1.00 83.75 183 TYR A CA 1
ATOM 1448 C C . TYR A 1 183 ? 4.902 -6.051 0.416 1.00 83.75 183 TYR A C 1
ATOM 1450 O O . TYR A 1 183 ? 5.458 -5.316 1.237 1.00 83.75 183 TYR A O 1
ATOM 1458 N N . PRO A 1 184 ? 5.191 -5.974 -0.898 1.00 84.75 184 PRO A N 1
ATOM 1459 C CA . PRO A 1 184 ? 6.152 -5.007 -1.409 1.00 84.75 184 PRO A CA 1
ATOM 1460 C C . PRO A 1 184 ? 5.773 -3.540 -1.134 1.00 84.75 184 PRO A C 1
ATOM 1462 O O . PRO A 1 184 ? 6.646 -2.673 -1.147 1.00 84.75 184 PRO A O 1
ATOM 1465 N N . LEU A 1 185 ? 4.500 -3.232 -0.873 1.00 84.38 185 LEU A N 1
ATOM 1466 C CA . LEU A 1 185 ? 4.084 -1.906 -0.420 1.00 84.38 185 LEU A CA 1
ATOM 1467 C C . LEU A 1 185 ? 4.498 -1.669 1.039 1.00 84.38 185 LEU A C 1
ATOM 1469 O O . LEU A 1 185 ? 5.123 -0.658 1.344 1.00 84.38 185 LEU A O 1
ATOM 1473 N N . TYR A 1 186 ? 4.182 -2.607 1.933 1.00 80.75 186 TYR A N 1
ATOM 1474 C CA . TYR A 1 186 ? 4.410 -2.448 3.375 1.00 80.75 186 TYR A CA 1
ATOM 1475 C C . TYR A 1 186 ? 5.878 -2.504 3.767 1.00 80.75 186 TYR A C 1
ATOM 1477 O O . TYR A 1 186 ? 6.332 -1.741 4.614 1.00 80.75 186 TYR A O 1
ATOM 1485 N N . LEU A 1 187 ? 6.628 -3.379 3.107 1.00 77.25 187 LEU A N 1
ATOM 1486 C CA . LEU A 1 187 ? 8.047 -3.579 3.363 1.00 77.25 187 LEU A CA 1
ATOM 1487 C C . LEU A 1 187 ? 8.915 -2.447 2.811 1.00 77.25 187 LEU A C 1
ATOM 1489 O O . LEU A 1 187 ? 10.101 -2.382 3.132 1.00 77.25 187 LEU A O 1
ATOM 1493 N N . PHE A 1 188 ? 8.340 -1.544 2.009 1.00 76.69 188 PHE A N 1
ATOM 1494 C CA . PHE A 1 188 ? 9.089 -0.456 1.399 1.00 76.69 188 PHE A CA 1
ATOM 1495 C C . PHE A 1 188 ? 9.767 0.408 2.473 1.00 76.69 188 PHE A C 1
ATOM 1497 O O . PHE A 1 188 ? 10.984 0.556 2.443 1.00 76.69 188 PHE A O 1
ATOM 1504 N N . ASN A 1 189 ? 9.017 0.871 3.479 1.00 67.12 189 ASN A N 1
ATOM 1505 C CA . ASN A 1 189 ? 9.541 1.729 4.553 1.00 67.12 189 ASN A CA 1
ATOM 1506 C C . ASN A 1 189 ? 10.502 1.019 5.513 1.00 67.12 189 ASN A C 1
ATOM 1508 O O . ASN A 1 189 ? 11.313 1.668 6.166 1.00 67.12 189 ASN A O 1
ATOM 1512 N N . GLU A 1 190 ? 10.394 -0.302 5.639 1.00 65.12 190 GLU A N 1
ATOM 1513 C CA . GLU A 1 190 ? 11.248 -1.083 6.538 1.00 65.12 190 GLU A CA 1
ATOM 1514 C C . GLU A 1 190 ? 12.644 -1.320 5.951 1.00 65.12 190 GLU A C 1
ATOM 1516 O O . GLU A 1 190 ? 13.583 -1.610 6.689 1.00 65.12 190 GLU A O 1
ATOM 1521 N N . LEU A 1 191 ? 12.778 -1.242 4.623 1.00 62.00 191 LEU A N 1
ATOM 1522 C CA . LEU A 1 191 ? 13.901 -1.853 3.905 1.00 62.00 191 LEU A CA 1
ATOM 1523 C C . LEU A 1 191 ? 14.562 -0.921 2.903 1.00 62.00 191 LEU A C 1
ATOM 1525 O O . LEU A 1 191 ? 15.769 -1.013 2.682 1.00 62.00 191 LEU A O 1
ATOM 1529 N N . ALA A 1 192 ? 13.813 0.025 2.344 1.00 53.84 192 ALA A N 1
ATOM 1530 C CA . ALA A 1 192 ? 14.398 1.229 1.792 1.00 53.84 192 ALA A CA 1
ATOM 1531 C C . ALA A 1 192 ? 14.778 2.113 2.984 1.00 53.84 192 ALA A C 1
ATOM 1533 O O . ALA A 1 192 ? 14.057 3.052 3.290 1.00 53.84 192 ALA A O 1
ATOM 1534 N N . LEU A 1 193 ? 15.877 1.758 3.668 1.00 47.97 193 LEU A N 1
ATOM 1535 C CA . LEU A 1 193 ? 16.343 2.252 4.978 1.00 47.97 193 LEU A CA 1
ATOM 1536 C C . LEU A 1 193 ? 16.222 3.768 5.208 1.00 47.97 193 LEU A C 1
ATOM 1538 O O . LEU A 1 193 ? 16.291 4.226 6.346 1.00 47.97 193 LEU A O 1
ATOM 1542 N N . GLU A 1 194 ? 16.046 4.555 4.152 1.00 45.81 194 GLU A N 1
ATOM 1543 C CA . GLU A 1 194 ? 15.988 6.001 4.224 1.00 45.81 194 GLU A CA 1
ATOM 1544 C C . GLU A 1 194 ? 14.947 6.645 3.289 1.00 45.81 194 GLU A C 1
ATOM 1546 O O . GLU A 1 194 ? 14.867 7.872 3.230 1.00 45.81 194 GLU A O 1
ATOM 1551 N N . ALA A 1 195 ? 14.118 5.825 2.629 1.00 42.31 195 ALA A N 1
ATOM 1552 C CA . ALA A 1 195 ? 12.964 6.234 1.843 1.00 42.31 195 ALA A CA 1
ATOM 1553 C C . ALA A 1 195 ? 11.692 5.830 2.538 1.00 42.31 195 ALA A C 1
ATOM 1555 O O . ALA A 1 195 ? 11.376 4.653 2.702 1.00 42.31 195 ALA A O 1
ATOM 1556 N N . LYS A 1 196 ? 10.949 6.847 2.928 1.00 53.03 196 LYS A N 1
ATOM 1557 C CA . LYS A 1 196 ? 9.721 6.658 3.659 1.00 53.03 196 LYS A CA 1
ATOM 1558 C C . LYS A 1 196 ? 8.582 7.136 2.786 1.00 53.03 196 LYS A C 1
ATOM 1560 O O . LYS A 1 196 ? 8.473 8.327 2.502 1.00 53.03 196 LYS A O 1
ATOM 1565 N N . LEU A 1 197 ? 7.702 6.214 2.406 1.00 58.06 197 LEU A N 1
ATOM 1566 C CA . LEU A 1 197 ? 6.293 6.574 2.340 1.00 58.06 197 LEU A CA 1
ATOM 1567 C C . LEU A 1 197 ? 5.953 7.187 3.702 1.00 58.06 197 LEU A C 1
ATOM 1569 O O . LEU A 1 197 ? 6.468 6.705 4.714 1.00 58.06 197 LEU A O 1
ATOM 1573 N N . PRO A 1 198 ? 5.185 8.278 3.756 1.00 53.06 198 PRO A N 1
ATOM 1574 C CA . PRO A 1 198 ? 4.996 8.989 5.005 1.00 53.06 198 PRO A CA 1
ATOM 1575 C C . PRO A 1 198 ? 4.499 8.022 6.103 1.00 53.06 198 PRO A C 1
ATOM 1577 O O . PRO A 1 198 ? 3.759 7.074 5.826 1.00 53.06 198 PRO A O 1
ATOM 1580 N N . ASP A 1 199 ? 5.056 8.187 7.315 1.00 53.38 199 ASP A N 1
ATOM 1581 C CA . ASP A 1 199 ? 4.922 7.267 8.458 1.00 53.38 199 ASP A CA 1
ATOM 1582 C C . ASP A 1 199 ? 3.480 7.329 8.984 1.00 53.38 199 ASP A C 1
ATOM 1584 O O . ASP A 1 199 ? 3.153 7.961 9.989 1.00 53.38 199 ASP A O 1
ATOM 1588 N N . ALA A 1 200 ? 2.573 6.722 8.239 1.00 41.25 200 ALA A N 1
ATOM 1589 C CA . ALA A 1 200 ? 1.209 6.518 8.638 1.00 41.25 200 ALA A CA 1
ATOM 1590 C C . ALA A 1 200 ? 1.168 5.233 9.463 1.00 41.25 200 ALA A C 1
ATOM 1592 O O . ALA A 1 200 ? 1.064 4.129 8.935 1.00 41.25 200 ALA A O 1
ATOM 1593 N N . HIS A 1 201 ? 1.169 5.429 10.777 1.00 50.22 201 HIS A N 1
ATOM 1594 C CA . HIS A 1 201 ? 0.734 4.485 11.805 1.00 50.22 201 HIS A CA 1
ATOM 1595 C C . HIS A 1 201 ? 1.817 3.647 12.487 1.00 50.22 201 HIS A C 1
ATOM 1597 O O . HIS A 1 201 ? 2.818 3.208 11.938 1.00 50.22 201 HIS A O 1
ATOM 1603 N N . SER A 1 202 ? 1.549 3.420 13.770 1.00 40.34 202 SER A N 1
ATOM 1604 C CA . SER A 1 202 ? 2.329 2.653 14.745 1.00 40.34 202 SER A CA 1
ATOM 1605 C C . SER A 1 202 ? 2.385 1.147 14.463 1.00 40.34 202 SER A C 1
ATOM 1607 O O . SER A 1 202 ? 2.732 0.375 15.355 1.00 40.34 202 SER A O 1
ATOM 1609 N N . ILE A 1 203 ? 1.994 0.716 13.264 1.00 51.22 203 ILE A N 1
ATOM 1610 C CA . ILE A 1 203 ? 1.923 -0.688 12.892 1.00 51.22 203 ILE A CA 1
ATOM 1611 C C . ILE A 1 203 ? 2.792 -0.908 11.680 1.00 51.22 203 ILE A C 1
ATOM 1613 O O . ILE A 1 203 ? 2.548 -0.400 10.592 1.00 51.22 203 ILE A O 1
ATOM 1617 N N . ASN A 1 204 ? 3.788 -1.747 11.900 1.00 68.69 204 ASN A N 1
ATOM 1618 C CA . ASN A 1 204 ? 4.463 -2.458 10.847 1.00 68.69 204 ASN A CA 1
ATOM 1619 C C . ASN A 1 204 ? 3.416 -3.382 10.180 1.00 68.69 204 ASN A C 1
ATOM 1621 O O . ASN A 1 204 ? 3.167 -4.497 10.647 1.00 68.69 204 ASN A O 1
ATOM 1625 N N . PHE A 1 205 ? 2.720 -2.894 9.147 1.00 74.12 205 PHE A N 1
ATOM 1626 C CA . PHE A 1 205 ? 1.654 -3.650 8.475 1.00 74.12 205 PHE A CA 1
ATOM 1627 C C . PHE A 1 205 ? 2.174 -4.952 7.861 1.00 74.12 205 PHE A C 1
ATOM 1629 O O . PHE A 1 205 ? 1.422 -5.922 7.807 1.00 74.12 205 PHE A O 1
ATOM 1636 N N . SER A 1 206 ? 3.468 -5.038 7.532 1.00 70.31 206 SER A N 1
ATOM 1637 C CA . SER A 1 206 ? 4.094 -6.284 7.072 1.00 70.31 206 SER A CA 1
ATOM 1638 C C . SER A 1 206 ? 4.153 -7.380 8.153 1.00 70.31 206 SER A C 1
ATOM 1640 O O . SER A 1 206 ? 4.390 -8.557 7.866 1.00 70.31 206 SER A O 1
ATOM 1642 N N . SER A 1 207 ? 3.916 -7.019 9.417 1.00 74.25 207 SER A N 1
ATOM 1643 C CA . SER A 1 207 ? 3.811 -7.946 10.547 1.00 74.25 207 SER A CA 1
ATOM 1644 C C . SER A 1 207 ? 2.373 -8.301 10.939 1.00 74.25 207 SER A C 1
ATOM 1646 O O . SER A 1 207 ? 2.187 -9.175 11.791 1.00 74.25 207 SER A O 1
ATOM 1648 N N . SER A 1 208 ? 1.371 -7.639 10.353 1.00 77.62 208 SER A N 1
ATOM 1649 C CA . SER A 1 208 ? -0.036 -7.764 10.755 1.00 77.62 208 SER A CA 1
ATOM 1650 C C . SER A 1 208 ? -0.941 -8.204 9.605 1.00 77.62 208 SER A C 1
ATOM 1652 O O . SER A 1 208 ? -1.766 -9.082 9.800 1.00 77.62 208 SER A O 1
ATOM 1654 N N . LEU A 1 209 ? -0.762 -7.669 8.403 1.00 83.38 209 LEU A N 1
ATOM 1655 C CA . LEU A 1 209 ? -1.588 -8.036 7.256 1.00 83.38 209 LEU A CA 1
ATOM 1656 C C . LEU A 1 209 ? -1.015 -9.255 6.521 1.00 83.38 209 LEU A C 1
ATOM 1658 O O . LEU A 1 209 ? 0.190 -9.527 6.559 1.00 83.38 209 LEU A O 1
ATOM 1662 N N . GLY A 1 210 ? -1.890 -10.012 5.874 1.00 83.88 210 GLY A N 1
ATOM 1663 C CA . GLY A 1 210 ? -1.567 -11.068 4.924 1.00 83.88 210 GLY A CA 1
ATOM 1664 C C . GLY A 1 210 ? -1.121 -10.511 3.565 1.00 83.88 210 GLY A C 1
ATOM 1665 O O . GLY A 1 210 ? -1.313 -9.330 3.278 1.00 83.88 210 GLY A O 1
ATOM 1666 N N . PRO A 1 211 ? -0.522 -11.348 2.699 1.00 83.06 211 PRO A N 1
ATOM 1667 C CA . PRO A 1 211 ? -0.004 -10.905 1.406 1.00 83.06 211 PRO A CA 1
ATOM 1668 C C . PRO A 1 211 ? -1.097 -10.404 0.461 1.00 83.06 211 PRO A C 1
ATOM 1670 O O . PRO A 1 211 ? -0.814 -9.567 -0.373 1.00 83.06 211 PRO A O 1
ATOM 1673 N N . ASN A 1 212 ? -2.342 -10.858 0.591 1.00 87.75 212 ASN A N 1
ATOM 1674 C CA . ASN A 1 212 ? -3.448 -10.420 -0.268 1.00 87.75 212 ASN A CA 1
ATOM 1675 C C . ASN A 1 212 ? -4.349 -9.383 0.415 1.00 87.75 212 ASN A C 1
ATOM 1677 O O . ASN A 1 212 ? -5.439 -9.097 -0.064 1.00 87.75 212 ASN A O 1
ATOM 1681 N N . GLU A 1 213 ? -3.919 -8.833 1.547 1.00 88.56 213 GLU A N 1
ATOM 1682 C CA . GLU A 1 213 ? -4.673 -7.834 2.292 1.00 88.56 213 GLU A CA 1
ATOM 1683 C C . GLU A 1 213 ? -4.071 -6.458 2.001 1.00 88.56 213 GLU A C 1
ATOM 1685 O O . GLU A 1 213 ? -2.893 -6.210 2.265 1.00 88.56 213 GLU A O 1
ATOM 1690 N N . LEU A 1 214 ? -4.866 -5.564 1.414 1.00 90.38 214 LEU A N 1
ATOM 1691 C CA . LEU A 1 214 ? -4.491 -4.188 1.120 1.00 90.38 214 LEU A CA 1
ATOM 1692 C C . LEU A 1 214 ? -5.163 -3.234 2.107 1.00 90.38 214 LEU A C 1
ATOM 1694 O O . LEU A 1 214 ? -6.378 -3.240 2.291 1.00 90.38 214 LEU A O 1
ATOM 1698 N N . LEU A 1 215 ? -4.372 -2.335 2.681 1.00 90.56 215 LEU A N 1
ATOM 1699 C CA . LEU A 1 215 ? -4.852 -1.263 3.537 1.00 90.56 215 LEU A CA 1
ATOM 1700 C C . LEU A 1 215 ? -5.406 -0.160 2.642 1.00 90.56 215 LEU A C 1
ATOM 1702 O O . LEU A 1 215 ? -4.663 0.493 1.905 1.00 90.56 215 LEU A O 1
ATOM 1706 N N . VAL A 1 216 ? -6.710 0.050 2.726 1.00 92.00 216 VAL A N 1
ATOM 1707 C CA . VAL A 1 216 ? -7.412 1.087 1.972 1.00 92.00 216 VAL A CA 1
ATOM 1708 C C . VAL A 1 216 ? -7.503 2.360 2.798 1.00 92.00 216 VAL A C 1
ATOM 1710 O O . VAL A 1 216 ? -7.303 3.453 2.280 1.00 92.00 216 VAL A O 1
ATOM 1713 N N . GLN A 1 217 ? -7.762 2.238 4.095 1.00 90.62 217 GLN A N 1
ATOM 1714 C CA . GLN A 1 217 ? -7.828 3.391 4.977 1.00 90.62 217 GLN A CA 1
ATOM 1715 C C . GLN A 1 217 ? -7.339 3.028 6.370 1.00 90.62 217 GLN A C 1
ATOM 1717 O O . GLN A 1 217 ? -7.615 1.948 6.878 1.00 90.62 217 GLN A O 1
ATOM 1722 N N . SER A 1 218 ? -6.659 3.964 7.011 1.00 88.69 218 SER A N 1
ATOM 1723 C CA . SER A 1 218 ? -6.369 3.942 8.431 1.00 88.69 218 SER A CA 1
ATOM 1724 C C . SER A 1 218 ? -6.700 5.302 9.029 1.00 88.69 218 SER A C 1
ATOM 1726 O O . SER A 1 218 ? -6.440 6.350 8.436 1.00 88.69 218 SER A O 1
ATOM 1728 N N . LYS A 1 219 ? -7.306 5.288 10.210 1.00 89.56 219 LYS A N 1
ATOM 1729 C CA . LYS A 1 219 ? -7.571 6.466 11.027 1.00 89.56 219 LYS A CA 1
ATOM 1730 C C . LYS A 1 219 ? -7.124 6.147 12.439 1.00 89.56 219 LYS A C 1
ATOM 1732 O O . LYS A 1 219 ? -7.622 5.205 13.045 1.00 89.56 219 LYS A O 1
ATOM 1737 N N . LYS A 1 220 ? -6.226 6.960 12.977 1.00 87.19 220 LYS A N 1
ATOM 1738 C CA . LYS A 1 220 ? -5.790 6.862 14.363 1.00 87.19 220 LYS A CA 1
ATOM 1739 C C . LYS A 1 220 ? -6.183 8.127 15.101 1.00 87.19 220 LYS A C 1
ATOM 1741 O O . LYS A 1 220 ? -5.770 9.218 14.714 1.00 87.19 220 LYS A O 1
ATOM 1746 N N . GLU A 1 221 ? -6.952 7.957 16.162 1.00 87.06 221 GLU A N 1
ATOM 1747 C CA . GLU A 1 221 ? -7.249 8.995 17.140 1.00 87.06 221 GLU A CA 1
ATOM 1748 C C . GLU A 1 221 ? -6.385 8.746 18.370 1.00 87.06 221 GLU A C 1
ATOM 1750 O O . GLU A 1 221 ? -6.344 7.626 18.890 1.00 87.06 221 GLU A O 1
ATOM 1755 N N . TYR A 1 222 ? -5.663 9.770 18.814 1.00 79.50 222 TYR A N 1
ATOM 1756 C CA . TYR A 1 222 ? -4.803 9.648 19.981 1.00 79.50 222 TYR A CA 1
ATOM 1757 C C . TYR A 1 222 ? -4.795 10.900 20.848 1.00 79.50 222 TYR A C 1
ATOM 1759 O O . TYR A 1 222 ? -4.940 12.029 20.372 1.00 79.50 222 TYR A O 1
ATOM 1767 N N . TYR A 1 223 ? -4.570 10.662 22.134 1.00 74.06 223 TYR A N 1
ATOM 1768 C CA . TYR A 1 223 ? -4.403 11.651 23.181 1.00 74.06 223 TYR A CA 1
ATOM 1769 C C . TYR A 1 223 ? -2.982 11.512 23.723 1.00 74.06 223 TYR A C 1
ATOM 1771 O O . TYR A 1 223 ? -2.674 10.606 24.491 1.00 74.06 223 TYR A O 1
ATOM 1779 N N . SER A 1 224 ? -2.088 12.407 23.303 1.00 65.44 224 SER A N 1
ATOM 1780 C CA . SER A 1 224 ? -0.680 12.373 23.707 1.00 65.44 224 SER A CA 1
ATOM 1781 C C . SER A 1 224 ? -0.228 13.728 24.241 1.00 65.44 224 SER A C 1
ATOM 1783 O O . SER A 1 224 ? -0.667 14.776 23.766 1.00 65.44 224 SER A O 1
ATOM 1785 N N . GLU A 1 225 ? 0.718 13.722 25.179 1.00 64.56 225 GLU A N 1
ATOM 1786 C CA . GLU A 1 225 ? 1.451 14.928 25.589 1.00 64.56 225 GLU A CA 1
ATOM 1787 C C . GLU A 1 225 ? 2.139 15.613 24.397 1.00 64.56 225 GLU A C 1
ATOM 1789 O O . GLU A 1 225 ? 2.252 16.834 24.373 1.00 64.56 225 GLU A O 1
ATOM 1794 N N . LYS A 1 226 ? 2.482 14.855 23.341 1.00 59.78 226 LYS A N 1
ATOM 1795 C CA . LYS A 1 226 ? 3.038 15.380 22.080 1.00 59.78 226 LYS A CA 1
ATOM 1796 C C . LYS A 1 226 ? 2.098 16.331 21.323 1.00 59.78 226 LYS A C 1
ATOM 1798 O O . LYS A 1 226 ? 2.554 17.061 20.453 1.00 59.78 226 LYS A O 1
ATOM 1803 N N . VAL A 1 227 ? 0.803 16.312 21.638 1.00 62.66 227 VAL A N 1
ATOM 1804 C CA . VAL A 1 227 ? -0.231 17.225 21.112 1.00 62.66 227 VAL A CA 1
ATOM 1805 C C . VAL A 1 227 ? -0.905 18.001 22.249 1.00 62.66 227 VAL A C 1
ATOM 1807 O O . VAL A 1 227 ? -2.088 18.334 22.187 1.00 62.66 227 VAL A O 1
ATOM 1810 N N . ASN A 1 228 ? -0.156 18.300 23.317 1.00 67.19 228 ASN A N 1
ATOM 1811 C CA . ASN A 1 228 ? -0.618 19.073 24.476 1.00 67.19 228 ASN A CA 1
ATOM 1812 C C . ASN A 1 228 ? -1.901 18.507 25.120 1.00 67.19 228 ASN A C 1
ATOM 1814 O O . ASN A 1 228 ? -2.758 19.264 25.577 1.00 67.19 228 ASN A O 1
ATOM 1818 N N . GLY A 1 229 ? -2.079 17.180 25.101 1.00 70.31 229 GLY A N 1
ATOM 1819 C CA . GLY A 1 229 ? -3.254 16.511 25.671 1.00 70.31 229 GLY A CA 1
ATOM 1820 C C . GLY A 1 229 ? -4.562 16.718 24.895 1.00 70.31 229 GLY A C 1
ATOM 1821 O O . GLY A 1 229 ? -5.622 16.315 25.377 1.00 70.31 229 GLY A O 1
ATOM 1822 N N . ARG A 1 230 ? -4.516 17.329 23.704 1.00 71.06 230 ARG A N 1
ATOM 1823 C CA . ARG A 1 230 ? -5.687 17.516 22.837 1.00 71.06 230 ARG A CA 1
ATOM 1824 C C . ARG A 1 230 ? -5.933 16.274 21.973 1.00 71.06 230 ARG A C 1
ATOM 1826 O O . ARG A 1 230 ? -4.972 15.585 21.627 1.00 71.06 230 ARG A O 1
ATOM 1833 N N . PRO A 1 231 ? -7.197 15.991 21.606 1.00 77.31 231 PRO A N 1
ATOM 1834 C CA . PRO A 1 231 ? -7.489 14.960 20.622 1.00 77.31 231 PRO A CA 1
ATOM 1835 C C . PRO A 1 231 ? -6.820 15.320 19.297 1.00 77.31 231 PRO A C 1
ATOM 1837 O O . PRO A 1 231 ? -7.019 16.416 18.771 1.00 77.31 231 PRO A O 1
ATOM 1840 N N . ALA A 1 232 ? -6.046 14.387 18.761 1.00 82.81 232 ALA A N 1
ATOM 1841 C CA . ALA A 1 232 ? -5.461 14.495 17.438 1.00 82.81 232 ALA A CA 1
ATOM 1842 C C . ALA A 1 232 ? -5.874 13.303 16.581 1.00 82.81 232 ALA A C 1
ATOM 1844 O O . ALA A 1 232 ? -6.083 12.195 17.079 1.00 82.81 232 ALA A O 1
ATOM 1845 N N . THR A 1 233 ? -5.990 13.540 15.277 1.00 85.12 233 THR A N 1
ATOM 1846 C CA . THR A 1 233 ? -6.300 12.501 14.295 1.00 85.12 233 THR A CA 1
ATOM 1847 C C . THR A 1 233 ? -5.213 12.479 13.238 1.00 85.12 233 THR A C 1
ATOM 1849 O O . THR A 1 233 ? -4.852 13.522 12.707 1.00 85.12 233 THR A O 1
ATOM 1852 N N . SER A 1 234 ? -4.729 11.288 12.904 1.00 85.25 234 SER A N 1
ATOM 1853 C CA . SER A 1 234 ? -3.934 11.061 11.701 1.00 85.25 234 SER A CA 1
ATOM 1854 C C . SER A 1 234 ? -4.637 10.040 10.820 1.00 85.25 234 SER A C 1
ATOM 1856 O O . SER A 1 234 ? -5.231 9.078 11.320 1.00 85.25 234 SER A O 1
ATOM 1858 N N . THR A 1 235 ? -4.592 10.261 9.510 1.00 88.19 235 THR A N 1
ATOM 1859 C CA . THR A 1 235 ? -5.228 9.379 8.534 1.00 88.19 235 THR A CA 1
ATOM 1860 C C . THR A 1 235 ? -4.273 8.998 7.421 1.00 88.19 235 THR A C 1
ATOM 1862 O O . THR A 1 235 ? -3.399 9.775 7.044 1.00 88.19 235 THR A O 1
ATOM 1865 N N . LEU A 1 236 ? -4.492 7.807 6.880 1.00 87.75 236 LEU A N 1
ATOM 1866 C CA . LEU A 1 236 ? -3.985 7.364 5.597 1.00 87.75 236 LEU A CA 1
ATOM 1867 C C . LEU A 1 236 ? -5.167 6.842 4.801 1.00 87.75 236 LEU A C 1
ATOM 1869 O O . LEU A 1 236 ? -5.919 6.008 5.297 1.00 87.75 236 LEU A O 1
ATOM 1873 N N . LYS A 1 237 ? -5.341 7.311 3.574 1.00 89.62 237 LYS A N 1
ATOM 1874 C CA . LYS A 1 237 ? -6.450 6.900 2.725 1.00 89.62 237 LYS A CA 1
ATOM 1875 C C . LYS A 1 237 ? -5.961 6.670 1.309 1.00 89.62 237 LYS A C 1
ATOM 1877 O O . LYS A 1 237 ? -5.355 7.553 0.711 1.00 89.62 237 LYS A O 1
ATOM 1882 N N . LEU A 1 238 ? -6.255 5.501 0.759 1.00 91.38 238 LEU A N 1
ATOM 1883 C CA . LEU A 1 238 ? -6.224 5.269 -0.673 1.00 91.38 238 LEU A CA 1
ATOM 1884 C C . LEU A 1 238 ? -7.298 6.176 -1.265 1.00 91.38 238 LEU A C 1
ATOM 1886 O O . LEU A 1 238 ? -8.473 5.979 -0.997 1.00 91.38 238 LEU A O 1
ATOM 1890 N N . ILE A 1 239 ? -6.900 7.215 -1.991 1.00 92.56 239 ILE A N 1
ATOM 1891 C CA . ILE A 1 239 ? -7.821 8.176 -2.609 1.00 92.56 239 ILE A CA 1
ATOM 1892 C C . ILE A 1 239 ? -8.056 7.893 -4.093 1.00 92.56 239 ILE A C 1
ATOM 1894 O O . ILE A 1 239 ? -8.904 8.532 -4.717 1.00 92.56 239 ILE A O 1
ATOM 1898 N N . HIS A 1 240 ? -7.303 6.950 -4.661 1.00 93.31 240 HIS A N 1
ATOM 1899 C CA . HIS A 1 240 ? -7.492 6.458 -6.015 1.00 93.31 240 HIS A CA 1
ATOM 1900 C C . HIS A 1 240 ? -6.824 5.091 -6.197 1.00 93.31 240 HIS A C 1
ATOM 1902 O O . HIS A 1 240 ? -5.659 4.914 -5.842 1.00 93.31 240 HIS A O 1
ATOM 1908 N N . PHE A 1 241 ? -7.544 4.161 -6.821 1.00 94.31 241 PHE A N 1
ATOM 1909 C CA . PHE A 1 241 ? -7.000 2.935 -7.396 1.00 94.31 241 PHE A CA 1
ATOM 1910 C C . PHE A 1 241 ? -7.580 2.763 -8.793 1.00 94.31 241 PHE A C 1
ATOM 1912 O O . PHE A 1 241 ? -8.799 2.734 -8.964 1.00 94.31 241 PHE A O 1
ATOM 1919 N N . GLY A 1 242 ? -6.721 2.711 -9.804 1.00 93.94 242 GLY A N 1
ATOM 1920 C CA . GLY A 1 242 ? -7.191 2.809 -11.179 1.00 93.94 242 GLY A CA 1
ATOM 1921 C C . GLY A 1 242 ? -6.161 2.404 -12.221 1.00 93.94 242 GLY A C 1
ATOM 1922 O O . GLY A 1 242 ? -5.020 2.083 -11.880 1.00 93.94 242 GLY A O 1
ATOM 1923 N N . PRO A 1 243 ? -6.578 2.352 -13.498 1.00 94.75 243 PRO A N 1
ATOM 1924 C CA . PRO A 1 243 ? -5.683 2.061 -14.606 1.00 94.75 243 PRO A CA 1
ATOM 1925 C C . PRO A 1 243 ? -4.638 3.169 -14.789 1.00 94.75 243 PRO A C 1
ATOM 1927 O O . PRO A 1 243 ? -4.920 4.349 -14.593 1.00 94.75 243 PRO A O 1
ATOM 1930 N N . THR A 1 244 ? -3.440 2.788 -15.219 1.00 94.06 244 THR A N 1
ATOM 1931 C CA . THR A 1 244 ? -2.393 3.708 -15.682 1.00 94.06 244 THR A CA 1
ATOM 1932 C C . THR A 1 244 ? -1.631 3.083 -16.849 1.00 94.06 244 THR A C 1
ATOM 1934 O O . THR A 1 244 ? -1.758 1.892 -17.123 1.00 94.06 244 THR A O 1
ATOM 1937 N N . ASN A 1 245 ? -0.840 3.884 -17.555 1.00 91.25 245 ASN A N 1
ATOM 1938 C CA . ASN A 1 245 ? 0.107 3.405 -18.558 1.00 91.25 245 ASN A CA 1
ATOM 1939 C C . ASN A 1 245 ? 1.483 3.985 -18.235 1.00 91.25 245 ASN A C 1
ATOM 1941 O O . ASN A 1 245 ? 2.016 4.826 -18.960 1.00 91.25 245 ASN A O 1
ATOM 1945 N N . TYR A 1 246 ? 2.008 3.593 -17.074 1.00 90.94 246 TYR A N 1
ATOM 1946 C CA . TYR A 1 246 ? 3.309 4.055 -16.617 1.00 90.94 246 TYR A CA 1
ATOM 1947 C C . TYR A 1 246 ? 4.378 3.046 -16.997 1.00 90.94 246 TYR A C 1
ATOM 1949 O O . TYR A 1 246 ? 4.174 1.831 -16.929 1.00 90.94 246 TYR A O 1
ATOM 1957 N N . SER A 1 247 ? 5.553 3.543 -17.366 1.00 89.06 247 SER A N 1
ATOM 1958 C CA . SER A 1 247 ? 6.673 2.666 -17.650 1.00 89.06 247 SER A CA 1
ATOM 1959 C C . SER A 1 247 ? 8.000 3.248 -17.221 1.00 89.06 247 SER A C 1
ATOM 1961 O O . SER A 1 247 ? 8.262 4.428 -17.449 1.00 89.06 247 SER A O 1
ATOM 1963 N N . PHE A 1 248 ? 8.862 2.388 -16.693 1.00 85.62 248 PHE A N 1
ATOM 1964 C CA . PHE A 1 248 ? 10.261 2.709 -16.482 1.00 85.62 248 PHE A CA 1
ATOM 1965 C C . PHE A 1 248 ? 11.106 2.142 -17.615 1.00 85.62 248 PHE A C 1
ATOM 1967 O O . PHE A 1 248 ? 11.039 0.952 -17.924 1.00 85.62 248 PHE A O 1
ATOM 1974 N N . ASP A 1 249 ? 11.949 2.989 -18.192 1.00 79.38 249 ASP A N 1
ATOM 1975 C CA . ASP A 1 249 ? 13.049 2.537 -19.034 1.00 79.38 249 ASP A CA 1
ATOM 1976 C C . ASP A 1 249 ? 14.203 2.062 -18.143 1.00 79.38 249 ASP A C 1
ATOM 1978 O O . ASP A 1 249 ? 14.737 2.828 -17.332 1.00 79.38 249 ASP A O 1
ATOM 1982 N N . VAL A 1 250 ? 14.570 0.794 -18.280 1.00 74.81 250 VAL A N 1
ATOM 1983 C CA . VAL A 1 250 ? 15.638 0.143 -17.511 1.00 74.81 250 VAL A CA 1
ATOM 1984 C C . VAL A 1 250 ? 16.921 -0.035 -18.320 1.00 74.81 250 VAL A C 1
ATOM 1986 O O . VAL A 1 250 ? 17.923 -0.467 -17.757 1.00 74.81 250 VAL A O 1
ATOM 1989 N N . THR A 1 251 ? 16.932 0.336 -19.606 1.00 61.56 251 THR A N 1
ATOM 1990 C CA . THR A 1 251 ? 18.107 0.169 -20.478 1.00 61.56 251 THR A CA 1
ATOM 1991 C C . THR A 1 251 ? 19.196 1.208 -20.284 1.00 61.56 251 THR A C 1
ATOM 1993 O O . THR A 1 251 ? 20.326 0.967 -20.697 1.00 61.56 251 THR A O 1
ATOM 1996 N N . GLY A 1 252 ? 18.906 2.319 -19.605 1.00 52.44 252 GLY A N 1
ATOM 1997 C CA . GLY A 1 252 ? 19.843 3.433 -19.551 1.00 52.44 252 GLY A CA 1
ATOM 1998 C C . GLY A 1 252 ? 19.949 4.099 -20.925 1.00 52.44 252 GLY A C 1
ATOM 1999 O O . GLY A 1 252 ? 19.896 3.463 -21.974 1.00 52.44 252 GLY A O 1
ATOM 2000 N N . TYR A 1 253 ? 20.053 5.418 -20.925 1.00 41.19 253 TYR A N 1
ATOM 2001 C CA . TYR A 1 253 ? 20.279 6.183 -22.143 1.00 41.19 253 TYR A CA 1
ATOM 2002 C C . TYR A 1 253 ? 21.465 5.597 -22.929 1.00 41.19 253 TYR A C 1
ATOM 2004 O O . TYR A 1 253 ? 22.581 5.546 -22.414 1.00 41.19 253 TYR A O 1
ATOM 2012 N N . ARG A 1 254 ? 21.251 5.197 -24.189 1.00 34.16 254 ARG A N 1
ATOM 2013 C CA . ARG A 1 254 ? 22.353 5.159 -25.154 1.00 34.16 254 ARG A CA 1
ATOM 2014 C C . ARG A 1 254 ? 22.708 6.615 -25.433 1.00 34.16 254 ARG A C 1
ATOM 2016 O O . ARG A 1 254 ? 21.897 7.323 -26.028 1.00 34.16 254 ARG A O 1
ATOM 2023 N N . PHE A 1 255 ? 23.882 7.066 -24.999 1.00 30.59 255 PHE A N 1
ATOM 2024 C CA . PHE A 1 255 ? 24.483 8.238 -25.628 1.00 30.59 255 PHE A CA 1
ATOM 2025 C C . PHE A 1 255 ? 24.611 7.917 -27.123 1.00 30.59 255 PHE A C 1
ATOM 2027 O O . PHE A 1 255 ? 25.190 6.891 -27.489 1.00 30.59 255 PHE A O 1
ATOM 2034 N N . LYS A 1 256 ? 23.964 8.726 -27.963 1.00 30.44 256 LYS A N 1
ATOM 2035 C CA . LYS A 1 256 ? 24.366 8.853 -29.362 1.00 30.44 256 LYS A CA 1
ATOM 2036 C C . LYS A 1 256 ? 25.602 9.732 -29.415 1.00 30.44 256 LYS A C 1
ATOM 2038 O O . LYS A 1 256 ? 25.633 10.704 -28.626 1.00 30.44 256 LYS A O 1
#

Secondary structure (DSSP, 8-state):
-PPPP--------------S---------------S------SEEEEEEEEEEEEE-TT--EEEEEEEEETTTTEEEEETTTTT---SS-SS-EEEEEE-TTS-EEEEEEETTTEEEEEEE---GGGS-TTHHHHHHHHHHHH-EEEEEEEEETTEEEEEEEEE-SSS-EEEEEEEE-SS--HHHHTHHHHSTT--S----S--GGGTS-TTEEEEEEEEEEE-GGGTT-EEEEEEEEEEEEEEEEEEE-S-----

Sequence (256 aa):
MKKRFIALAGMVGFMGLWGEGGLPVHAQPELAMVTKNRSAAPQKLVFDRILVYEQTDYNGSVVRYQVLLNSKTGQFGFDRKLANLSFPGVVGGYTFVTGQPDGSYRVYVADKYEGKVIMQYHVGKSFYSPNRAEACHNRFNQRYRATGREGTQYGLTATEYRASLGPKDTEWLWVAEVPFNSYPLYLFNELALEAKLPDAHSINFSSSLGPNELLVQSKKEYYSEKVNGRPATSTLKLIHFGPTNYSFDVTGYRFK

pLDDT: mean 70.55, std 21.71, range [25.34, 95.88]

Foldseek 3Di:
DDDDDDDDDDDDDDDDDDDDDDDDPPPDPDPDPDDPDDDPDPQKDWFFKKWKKWKQFQVRDIDIAMWTARQVFLKIKHACVRLVWDAPPPPADWGIKIQGLQGKIWTWGQDPPPFTDIDIDHDPNVLVDPCQQVQLQVVQVVFWDFPPDWDDDQNFIWTKIKGDPDPFKIKIWTKGFAPHFCLSVLCCPVGSVRIDSPPPDPDSNSNHHGRRIDTAKMKIWDQDVVVVRDITIIMMHRNHMGTDTDMDRPNGDDDD